Protein AF-A0A7V0ZAP8-F1 (afdb_monomer)

Structure (mmCIF, N/CA/C/O backbone):
data_AF-A0A7V0ZAP8-F1
#
_entry.id   AF-A0A7V0ZAP8-F1
#
loop_
_atom_site.group_PDB
_atom_site.id
_atom_site.type_symbol
_atom_site.label_at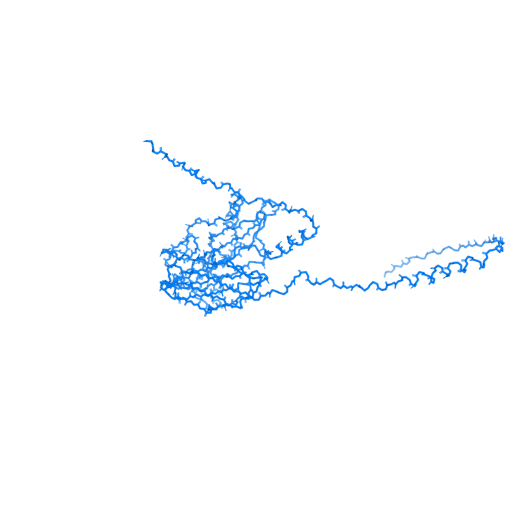om_id
_atom_site.label_alt_id
_atom_site.label_comp_id
_atom_site.label_asym_id
_atom_site.label_entity_id
_atom_site.label_seq_id
_atom_site.pdbx_PDB_ins_code
_atom_site.Cartn_x
_atom_site.Cartn_y
_atom_site.Cartn_z
_atom_site.occupancy
_atom_site.B_iso_or_equiv
_atom_site.auth_seq_id
_atom_site.auth_comp_id
_atom_site.auth_asym_id
_atom_site.auth_atom_id
_atom_site.pdbx_PDB_model_num
ATOM 1 N N . MET A 1 1 ? 23.344 56.554 -34.024 1.00 39.06 1 MET A N 1
ATOM 2 C CA . MET A 1 1 ? 24.805 56.355 -33.925 1.00 39.06 1 MET A CA 1
ATOM 3 C C . MET A 1 1 ? 25.147 55.219 -34.878 1.00 39.06 1 MET A C 1
ATOM 5 O O . MET A 1 1 ? 24.717 54.106 -34.632 1.00 39.06 1 MET A O 1
ATOM 9 N N . THR A 1 2 ? 25.456 55.562 -36.136 1.00 38.31 2 THR A N 1
ATOM 10 C CA . THR A 1 2 ? 26.828 55.547 -36.713 1.00 38.31 2 THR A CA 1
ATOM 11 C C . THR A 1 2 ? 27.360 54.111 -36.789 1.00 38.31 2 THR A C 1
ATOM 13 O O . THR A 1 2 ? 27.574 53.512 -35.749 1.00 38.31 2 THR A O 1
ATOM 16 N N . GLY A 1 3 ? 27.579 53.466 -37.932 1.00 37.03 3 GLY A N 1
ATOM 17 C CA . GLY A 1 3 ? 27.835 53.935 -39.294 1.00 37.03 3 GLY A CA 1
ATOM 18 C C . GLY A 1 3 ? 29.047 53.163 -39.846 1.00 37.03 3 GLY A C 1
ATOM 19 O O . GLY A 1 3 ? 29.931 52.827 -39.067 1.00 37.03 3 GLY A O 1
ATOM 20 N N . SER A 1 4 ? 29.094 52.966 -41.172 1.00 42.22 4 SER A N 1
ATOM 21 C CA . SER A 1 4 ? 30.258 52.507 -41.966 1.00 42.22 4 SER A CA 1
ATOM 22 C C . SER A 1 4 ? 30.683 51.029 -41.790 1.00 42.22 4 SER A C 1
ATOM 24 O O . SER A 1 4 ? 30.584 50.481 -40.708 1.00 42.22 4 SER A O 1
ATOM 26 N N . ASP A 1 5 ? 31.182 50.292 -42.786 1.00 44.38 5 ASP A N 1
ATOM 27 C CA . ASP A 1 5 ? 31.833 50.747 -44.011 1.00 44.38 5 ASP A CA 1
ATOM 28 C C . ASP A 1 5 ? 31.820 49.691 -45.136 1.00 44.38 5 ASP A C 1
ATOM 30 O O . ASP A 1 5 ? 31.871 48.480 -44.918 1.00 44.38 5 ASP A O 1
ATOM 34 N N . ASN A 1 6 ? 31.803 50.222 -46.354 1.00 47.75 6 ASN A N 1
ATOM 35 C CA . ASN A 1 6 ? 32.000 49.576 -47.644 1.00 47.75 6 ASN A CA 1
ATOM 36 C C . ASN A 1 6 ? 33.478 49.202 -47.851 1.00 47.75 6 ASN A C 1
ATOM 38 O O . ASN A 1 6 ? 34.351 50.024 -47.575 1.00 47.75 6 ASN A O 1
ATOM 42 N N . ARG A 1 7 ? 33.767 48.113 -48.584 1.00 41.94 7 ARG A N 1
ATOM 43 C CA . ARG A 1 7 ? 34.628 48.242 -49.781 1.00 41.94 7 ARG A CA 1
ATOM 44 C C . ARG A 1 7 ? 34.624 47.034 -50.714 1.00 41.94 7 ARG A C 1
ATOM 46 O O . ARG A 1 7 ? 34.979 45.918 -50.359 1.00 41.94 7 ARG A O 1
ATOM 53 N N . ALA A 1 8 ? 34.300 47.350 -51.961 1.00 51.09 8 ALA A N 1
ATOM 54 C CA . ALA A 1 8 ? 34.464 46.550 -53.159 1.00 51.09 8 ALA A CA 1
ATOM 55 C C . ALA A 1 8 ? 35.935 46.422 -53.596 1.00 51.09 8 ALA A C 1
ATOM 57 O O . ALA A 1 8 ? 36.722 47.348 -53.393 1.00 51.09 8 ALA A O 1
ATOM 58 N N . ARG A 1 9 ? 36.249 45.366 -54.360 1.00 49.97 9 ARG A N 1
ATOM 59 C CA . ARG A 1 9 ? 37.247 45.410 -55.446 1.00 49.97 9 ARG A CA 1
ATOM 60 C C . ARG A 1 9 ? 36.798 44.567 -56.651 1.00 49.97 9 ARG A C 1
ATOM 62 O O . ARG A 1 9 ? 36.654 43.355 -56.559 1.00 49.97 9 ARG A O 1
ATOM 69 N N . ARG A 1 10 ? 36.587 45.272 -57.772 1.00 42.22 10 ARG A N 1
ATOM 70 C CA . ARG A 1 10 ? 36.666 44.819 -59.182 1.00 42.22 10 ARG A CA 1
ATOM 71 C C . ARG A 1 10 ? 38.144 44.476 -59.491 1.00 42.22 10 ARG A C 1
ATOM 73 O O . ARG A 1 10 ? 39.005 44.991 -58.787 1.00 42.22 10 ARG A O 1
ATOM 80 N N . GLY A 1 11 ? 38.568 43.713 -60.498 1.00 38.94 11 GLY A N 1
ATOM 81 C CA . GLY A 1 11 ? 37.975 43.127 -61.705 1.00 38.94 11 GLY A CA 1
ATOM 82 C C . GLY A 1 11 ? 39.117 42.576 -62.599 1.00 38.94 11 GLY A C 1
ATOM 83 O O . GLY A 1 11 ? 40.239 42.457 -62.114 1.00 38.94 11 GLY A O 1
ATOM 84 N N . VAL A 1 12 ? 38.827 42.374 -63.900 1.00 42.25 12 VAL A N 1
ATOM 85 C CA . VAL A 1 12 ? 39.708 41.986 -65.048 1.00 42.25 12 VAL A CA 1
ATOM 86 C C . VAL A 1 12 ? 39.790 40.460 -65.283 1.00 42.25 12 VAL A C 1
ATOM 88 O O . VAL A 1 12 ? 40.395 39.746 -64.500 1.00 42.25 12 VAL A O 1
ATOM 91 N N . ILE A 1 13 ? 38.988 39.856 -66.180 1.00 42.03 13 ILE A N 1
ATOM 92 C CA . ILE A 1 13 ? 39.024 39.788 -67.671 1.00 42.03 13 ILE A CA 1
ATOM 93 C C . ILE A 1 13 ? 40.279 39.084 -68.227 1.00 42.03 13 ILE A C 1
ATOM 95 O O . ILE A 1 13 ? 41.352 39.669 -68.217 1.00 42.03 13 ILE A O 1
ATOM 99 N N . SER A 1 14 ? 40.114 37.893 -68.830 1.00 38.56 14 SER A N 1
ATOM 100 C CA . SER A 1 14 ? 40.439 37.614 -70.251 1.00 38.56 14 SER A CA 1
ATOM 101 C C . SER A 1 14 ? 40.701 36.125 -70.543 1.00 38.56 14 SER A C 1
ATOM 103 O O . SER A 1 14 ? 41.619 35.528 -70.001 1.00 38.56 14 SER A O 1
ATOM 105 N N . SER A 1 15 ? 39.923 35.605 -71.501 1.00 41.62 15 SER A N 1
ATOM 106 C CA . SER A 1 15 ? 40.312 34.680 -72.579 1.00 41.62 15 SER A CA 1
ATOM 107 C C . SER A 1 15 ? 40.944 33.319 -72.247 1.00 41.62 15 SER A C 1
ATOM 109 O O . SER A 1 15 ? 42.137 33.220 -71.992 1.00 41.62 15 SER A O 1
ATOM 111 N N . MET A 1 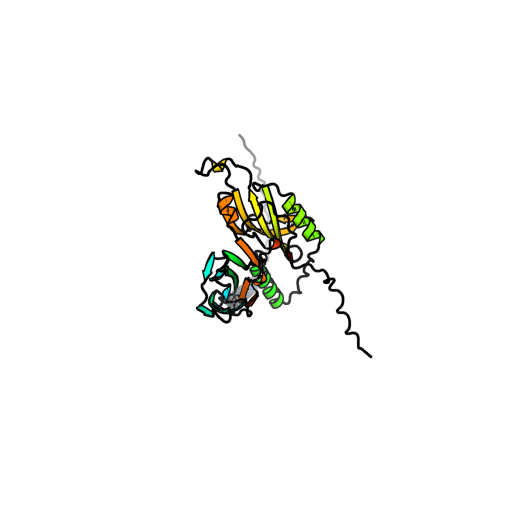16 ? 40.209 32.244 -72.559 1.00 39.56 16 MET A N 1
ATOM 112 C CA . MET A 1 16 ? 40.711 31.319 -73.581 1.00 39.56 16 MET A CA 1
ATOM 113 C C . MET A 1 16 ? 39.589 30.536 -74.272 1.00 39.56 16 MET A C 1
ATOM 115 O O . MET A 1 16 ? 38.684 29.976 -73.661 1.00 39.56 16 MET A O 1
ATOM 119 N N . ARG A 1 17 ? 39.670 30.571 -75.601 1.00 42.88 17 ARG A N 1
ATOM 120 C CA . ARG A 1 17 ? 38.835 29.901 -76.596 1.00 42.88 17 ARG A CA 1
ATOM 121 C C . ARG A 1 17 ? 39.178 28.406 -76.702 1.00 42.88 17 ARG A C 1
ATOM 123 O O . ARG A 1 17 ? 40.333 28.038 -76.538 1.00 42.88 17 ARG A O 1
ATOM 130 N N . LYS A 1 18 ? 38.194 27.652 -77.219 1.00 43.06 18 LYS A N 1
ATOM 131 C CA . LYS A 1 18 ? 38.262 26.328 -77.882 1.00 43.06 18 LYS A CA 1
ATOM 132 C C . LYS A 1 18 ? 38.407 25.100 -76.970 1.00 43.06 18 LYS A C 1
ATOM 134 O O . LYS A 1 18 ? 39.506 24.727 -76.597 1.00 43.06 18 LYS A O 1
ATOM 139 N N . CYS A 1 19 ? 37.310 24.358 -76.823 1.00 39.91 19 CYS A N 1
ATOM 140 C CA . CYS A 1 19 ? 37.245 22.987 -77.340 1.00 39.91 19 CYS A CA 1
ATOM 141 C C . CYS A 1 19 ? 35.789 22.623 -77.655 1.00 39.91 19 CYS A C 1
ATOM 143 O O . CYS A 1 19 ? 34.918 22.609 -76.792 1.00 39.91 19 CYS A O 1
ATOM 145 N N . LEU A 1 20 ? 35.552 22.409 -78.946 1.00 43.62 20 LEU A N 1
ATOM 146 C CA . LEU A 1 20 ? 34.352 21.820 -79.518 1.00 43.62 20 LEU A CA 1
ATOM 147 C C . LEU A 1 20 ? 34.350 20.304 -79.271 1.00 43.62 20 LEU A C 1
ATOM 149 O O . LEU A 1 20 ? 35.400 19.687 -79.137 1.00 43.62 20 LEU A O 1
ATOM 153 N N . SER A 1 21 ? 33.137 19.752 -79.311 1.00 48.47 21 SER A N 1
ATOM 154 C CA . SER A 1 21 ? 32.786 18.352 -79.575 1.00 48.47 21 SER A CA 1
ATOM 155 C C . SER A 1 21 ? 33.181 17.291 -78.543 1.00 48.47 21 SER A C 1
ATOM 157 O O . SER A 1 21 ? 34.155 16.591 -78.755 1.00 48.47 21 SER A O 1
ATOM 159 N N . VAL A 1 22 ? 32.333 17.089 -77.522 1.00 46.56 22 VAL A N 1
ATOM 160 C CA . VAL A 1 22 ? 31.712 15.781 -77.175 1.00 46.56 22 VAL A CA 1
ATOM 161 C C . VAL A 1 22 ? 30.410 16.059 -76.380 1.00 46.56 22 VAL A C 1
ATOM 163 O O . VAL A 1 22 ? 30.297 15.739 -75.204 1.00 46.56 22 VAL A O 1
ATOM 166 N N . SER A 1 23 ? 29.425 16.748 -76.972 1.00 50.81 23 SER A N 1
ATOM 167 C CA . SER A 1 23 ? 28.266 17.304 -76.228 1.00 50.81 23 SER A CA 1
ATOM 168 C C . SER A 1 23 ? 26.905 16.680 -76.569 1.00 50.81 23 SER A C 1
ATOM 170 O O . SER A 1 23 ? 25.878 17.313 -76.333 1.00 50.81 23 SER A O 1
ATOM 172 N N . SER A 1 24 ? 26.859 15.451 -77.092 1.00 45.44 24 SER A N 1
ATOM 173 C CA . SER A 1 24 ? 25.562 14.845 -77.458 1.00 45.44 24 SER A CA 1
ATOM 174 C C . SER A 1 24 ? 25.309 13.440 -76.913 1.00 45.44 24 SER A C 1
ATOM 176 O O . SER A 1 24 ? 24.155 13.040 -76.853 1.00 45.44 24 SER A O 1
ATOM 178 N N . TYR A 1 25 ? 26.326 12.713 -76.429 1.00 45.09 25 TYR A N 1
ATOM 179 C CA . TYR A 1 25 ? 26.121 11.381 -75.830 1.00 45.09 25 TYR A CA 1
ATOM 180 C C . TYR A 1 25 ? 26.143 11.378 -74.292 1.00 45.09 25 TYR A C 1
ATOM 182 O O . TYR A 1 25 ? 25.421 10.600 -73.675 1.00 45.09 25 TYR A O 1
ATOM 190 N N . ALA A 1 26 ? 26.877 12.295 -73.650 1.00 48.03 26 ALA A N 1
ATOM 191 C CA . ALA A 1 26 ? 26.903 12.402 -72.186 1.00 48.03 26 ALA A CA 1
ATOM 192 C C . ALA A 1 26 ? 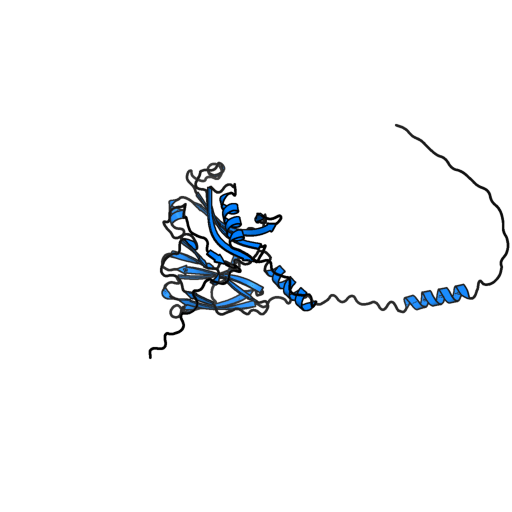25.598 12.986 -71.607 1.00 48.03 26 ALA A C 1
ATOM 194 O O . ALA A 1 26 ? 25.145 12.556 -70.551 1.00 48.03 26 ALA A O 1
ATOM 195 N N . ALA A 1 27 ? 24.948 13.911 -72.322 1.00 47.56 27 ALA A N 1
ATOM 196 C CA . ALA A 1 27 ? 23.679 14.496 -71.886 1.00 47.56 27 ALA A CA 1
ATOM 197 C C . ALA A 1 27 ? 22.511 13.493 -71.951 1.00 47.56 27 ALA A C 1
ATOM 199 O O . ALA A 1 27 ? 21.636 13.526 -71.092 1.00 47.56 27 ALA A O 1
ATOM 200 N N . VAL A 1 28 ? 22.523 12.561 -72.913 1.00 49.28 28 VAL A N 1
ATOM 201 C CA . VAL A 1 28 ? 21.487 11.521 -73.043 1.00 49.28 28 VAL A CA 1
ATOM 202 C C . VAL A 1 28 ? 21.694 10.396 -72.023 1.00 49.28 28 VAL A C 1
ATOM 204 O O . VAL A 1 28 ? 20.722 9.937 -71.430 1.00 49.28 28 VAL A O 1
ATOM 207 N N . LEU A 1 29 ? 22.941 10.007 -71.723 1.00 46.78 29 LEU A N 1
ATOM 208 C CA . LEU A 1 29 ? 23.212 8.986 -70.702 1.00 46.78 29 LEU A CA 1
ATOM 209 C C . LEU A 1 29 ? 22.872 9.480 -69.281 1.00 46.78 29 LEU A C 1
ATOM 211 O O . LEU A 1 29 ? 22.305 8.731 -68.491 1.00 46.78 29 LEU A O 1
ATOM 215 N N . VAL A 1 30 ? 23.141 10.755 -68.968 1.00 51.41 30 VAL A N 1
ATOM 216 C CA . VAL A 1 30 ? 22.772 11.356 -67.671 1.00 51.41 30 VAL A CA 1
ATOM 217 C C . VAL A 1 30 ? 21.252 11.520 -67.540 1.00 51.41 30 VAL A C 1
ATOM 219 O O . VAL A 1 30 ? 20.716 11.281 -66.459 1.00 51.41 30 VAL A O 1
ATOM 222 N N . LEU A 1 31 ? 20.531 11.833 -68.626 1.00 47.81 31 LEU A N 1
ATOM 223 C CA . LEU A 1 31 ? 19.065 11.902 -68.589 1.00 47.81 31 LEU A CA 1
ATOM 224 C C . LEU A 1 31 ? 18.416 10.517 -68.423 1.00 47.81 31 LEU A C 1
ATOM 226 O O . LEU A 1 31 ? 17.441 10.395 -67.688 1.00 47.81 31 LEU A O 1
ATOM 230 N N . VAL A 1 32 ? 18.962 9.467 -69.050 1.00 51.25 32 VAL A N 1
ATOM 231 C CA . VAL A 1 32 ? 18.438 8.095 -68.912 1.00 51.25 32 VAL A CA 1
ATOM 232 C C . VAL A 1 32 ? 18.706 7.532 -67.512 1.00 51.25 32 VAL A C 1
ATOM 234 O O . VAL A 1 32 ? 17.824 6.878 -66.962 1.00 51.25 32 VAL A O 1
ATOM 237 N N . VAL A 1 33 ? 19.844 7.840 -66.876 1.00 52.56 33 VAL A N 1
ATOM 238 C CA . VAL A 1 33 ? 20.109 7.446 -65.474 1.00 52.56 33 VAL A CA 1
ATOM 239 C C . VAL A 1 33 ? 19.191 8.191 -64.492 1.00 52.56 33 VAL A C 1
ATOM 241 O O . VAL A 1 33 ? 18.681 7.583 -63.553 1.00 52.56 33 VAL A O 1
ATOM 244 N N . PHE A 1 34 ? 18.885 9.473 -64.729 1.00 47.69 34 PHE A N 1
ATOM 245 C CA . PHE A 1 34 ? 17.937 10.216 -63.884 1.00 47.69 34 PHE A CA 1
ATOM 246 C C . PHE A 1 34 ? 16.470 9.796 -64.086 1.00 47.69 34 PHE A C 1
ATOM 248 O O . PHE A 1 34 ? 15.716 9.756 -63.112 1.00 47.69 34 PHE A O 1
ATOM 255 N N . LEU A 1 35 ? 16.069 9.431 -65.310 1.00 48.56 35 LEU A N 1
ATOM 256 C CA . LEU A 1 35 ? 14.719 8.928 -65.612 1.00 48.56 35 LEU A CA 1
ATOM 257 C C . LEU A 1 35 ? 14.508 7.466 -65.186 1.00 48.56 35 LEU A C 1
ATOM 259 O O . LEU A 1 35 ? 13.380 7.071 -64.905 1.00 48.56 35 LEU A O 1
ATOM 263 N N . SER A 1 36 ? 15.571 6.661 -65.092 1.00 49.00 36 SER A N 1
ATOM 264 C CA . SER A 1 36 ? 15.483 5.282 -64.581 1.00 49.00 36 SER A CA 1
ATOM 265 C C . SER A 1 36 ? 15.582 5.197 -63.053 1.00 49.00 36 SER A C 1
ATOM 267 O O . SER A 1 36 ? 15.023 4.272 -62.469 1.00 49.00 36 SER A O 1
ATOM 269 N N . ALA A 1 37 ? 16.170 6.191 -62.375 1.00 49.72 37 ALA A N 1
ATOM 270 C CA . ALA A 1 37 ? 16.165 6.269 -60.909 1.00 49.72 37 ALA A CA 1
ATOM 271 C C . ALA A 1 37 ? 14.790 6.637 -60.311 1.00 49.72 37 ALA A C 1
ATOM 273 O O . ALA A 1 37 ? 14.528 6.348 -59.146 1.00 49.72 37 ALA A O 1
ATOM 274 N N . SER A 1 38 ? 13.892 7.249 -61.090 1.00 50.78 38 SER A N 1
ATOM 275 C CA . SER A 1 38 ? 12.549 7.637 -60.622 1.00 50.78 38 SER A CA 1
ATOM 276 C C . SER A 1 38 ? 11.514 6.508 -60.726 1.00 50.78 38 SER A C 1
ATOM 278 O O . SER A 1 38 ? 10.469 6.586 -60.086 1.00 50.78 38 SER A O 1
ATOM 280 N N . ALA A 1 39 ? 11.801 5.449 -61.490 1.00 51.00 39 ALA A N 1
ATOM 281 C CA . ALA A 1 39 ? 10.903 4.304 -61.671 1.00 51.00 39 ALA A CA 1
ATOM 282 C C . ALA A 1 39 ? 11.054 3.214 -60.589 1.00 51.00 39 ALA A C 1
ATOM 284 O O . ALA A 1 39 ? 10.199 2.342 -60.487 1.00 51.00 39 ALA A O 1
ATOM 285 N N . TRP A 1 40 ? 12.106 3.284 -59.763 1.00 52.62 40 TRP A N 1
ATOM 286 C CA . TRP A 1 40 ? 12.364 2.355 -58.650 1.00 52.62 40 TRP A CA 1
ATOM 287 C C . TRP A 1 40 ? 12.170 3.003 -57.277 1.00 52.62 40 TRP A C 1
ATOM 289 O O . TRP A 1 40 ? 12.521 2.422 -56.253 1.00 52.62 40 TRP A O 1
ATOM 299 N N . ALA A 1 41 ? 11.569 4.194 -57.230 1.00 55.97 41 ALA A N 1
ATOM 300 C CA . ALA A 1 41 ? 10.944 4.684 -56.013 1.00 55.97 41 ALA A CA 1
ATOM 301 C C . ALA A 1 41 ? 9.620 3.927 -55.819 1.00 55.97 41 ALA A C 1
ATOM 303 O O . ALA A 1 41 ? 8.535 4.509 -55.888 1.00 55.97 41 ALA A O 1
ATOM 304 N N . GLU A 1 42 ? 9.711 2.608 -55.614 1.00 61.84 42 GLU A N 1
ATOM 305 C CA . GLU A 1 42 ? 8.647 1.864 -54.956 1.00 61.84 42 GLU A CA 1
ATOM 306 C C . GLU A 1 42 ? 8.332 2.658 -53.694 1.00 61.84 42 GLU A C 1
ATOM 308 O O . GLU A 1 42 ? 9.197 2.879 -52.843 1.00 61.84 42 GLU A O 1
ATOM 313 N N . LYS A 1 43 ? 7.112 3.193 -53.625 1.00 62.22 43 LYS A N 1
ATOM 314 C CA . LYS A 1 43 ? 6.590 3.774 -52.397 1.00 62.22 43 LYS A CA 1
ATOM 315 C C . LYS A 1 43 ? 6.631 2.650 -51.374 1.00 62.22 43 LYS A C 1
ATOM 317 O O . LYS A 1 43 ? 5.703 1.848 -51.324 1.00 62.22 43 LYS A O 1
ATOM 322 N N . VAL A 1 44 ? 7.711 2.578 -50.597 1.00 69.69 44 VAL A N 1
ATOM 323 C CA . VAL A 1 44 ? 7.760 1.775 -49.384 1.00 69.69 44 VAL A CA 1
ATOM 324 C C . VAL A 1 44 ? 6.657 2.359 -48.526 1.00 69.69 44 VAL A C 1
ATOM 326 O O . VAL A 1 44 ? 6.801 3.443 -47.959 1.00 69.69 44 VAL A O 1
ATOM 329 N N . ALA A 1 45 ? 5.498 1.705 -48.555 1.00 73.44 45 ALA A N 1
ATOM 330 C CA . ALA A 1 45 ? 4.416 2.021 -47.659 1.00 73.44 45 ALA A CA 1
ATOM 331 C C . ALA A 1 45 ? 4.998 1.799 -46.268 1.00 73.44 45 ALA A C 1
ATOM 333 O O . ALA A 1 45 ? 5.305 0.670 -45.890 1.00 73.44 45 ALA A O 1
ATOM 334 N N . LEU A 1 46 ? 5.265 2.899 -45.566 1.00 72.62 46 LEU A N 1
ATOM 335 C CA . LEU A 1 46 ? 5.600 2.858 -44.156 1.00 72.62 46 LEU A CA 1
ATOM 336 C C . LEU A 1 46 ? 4.335 2.367 -43.463 1.00 72.62 46 LEU A C 1
ATOM 338 O O . LEU A 1 46 ? 3.418 3.139 -43.193 1.00 72.62 46 LEU A O 1
ATOM 342 N N . GLU A 1 47 ? 4.246 1.054 -43.315 1.00 81.50 47 GLU A N 1
ATOM 343 C CA . GLU A 1 47 ? 3.211 0.423 -42.528 1.00 81.50 47 GLU A CA 1
ATOM 344 C C . GLU A 1 47 ? 3.620 0.591 -41.070 1.00 81.50 47 GLU A C 1
ATOM 346 O O . GLU A 1 47 ? 4.728 0.219 -40.673 1.00 81.50 47 GLU A O 1
ATOM 351 N N . ASP A 1 48 ? 2.756 1.230 -40.286 1.00 79.56 48 ASP A N 1
ATOM 352 C CA . ASP A 1 48 ? 2.989 1.342 -38.856 1.00 79.56 48 ASP A CA 1
ATOM 353 C C . ASP A 1 48 ? 2.998 -0.066 -38.258 1.00 79.56 48 ASP A C 1
ATOM 355 O O . ASP A 1 48 ? 2.042 -0.832 -38.419 1.00 79.56 48 ASP A O 1
ATOM 359 N N . ASP A 1 49 ? 4.072 -0.398 -37.539 1.00 76.81 49 ASP A N 1
ATOM 360 C CA . ASP A 1 49 ? 4.134 -1.643 -36.785 1.00 76.81 49 ASP A CA 1
ATOM 361 C C . ASP A 1 49 ? 2.888 -1.748 -35.887 1.00 76.81 49 ASP A C 1
ATOM 363 O O . ASP A 1 49 ? 2.532 -0.780 -35.195 1.00 76.81 49 ASP A O 1
ATOM 367 N N . PRO A 1 50 ? 2.221 -2.918 -35.835 1.00 75.25 50 PRO A N 1
ATOM 368 C CA . PRO A 1 50 ? 1.079 -3.100 -34.958 1.00 75.25 50 PRO A CA 1
ATOM 369 C C . PRO A 1 50 ? 1.476 -2.740 -33.519 1.00 75.25 50 PRO A C 1
ATOM 371 O O . PRO A 1 50 ? 2.591 -3.053 -33.082 1.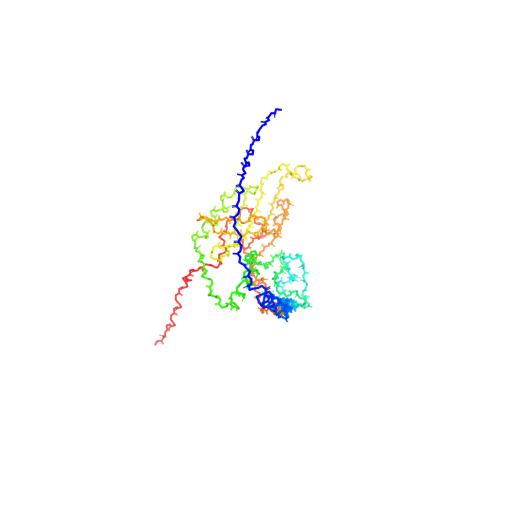00 75.25 50 PRO A O 1
ATOM 374 N N . PRO A 1 51 ? 0.580 -2.095 -32.747 1.00 73.25 51 PRO A N 1
ATOM 375 C CA . PRO A 1 51 ? 0.923 -1.609 -31.422 1.00 73.25 51 PRO A CA 1
ATOM 376 C C . PRO A 1 51 ? 1.443 -2.761 -30.563 1.00 73.25 51 PRO A C 1
ATOM 378 O O . PRO A 1 51 ? 0.760 -3.763 -30.347 1.00 73.25 51 PRO A O 1
ATOM 381 N N . LEU A 1 52 ? 2.657 -2.587 -30.031 1.00 70.00 52 LEU A N 1
ATOM 382 C CA . LEU A 1 52 ? 3.382 -3.603 -29.256 1.00 70.00 52 LEU A CA 1
ATOM 383 C C . LEU A 1 52 ? 2.604 -4.112 -28.030 1.00 70.00 52 LEU A C 1
ATOM 385 O O . LEU A 1 52 ? 2.934 -5.158 -27.468 1.00 70.00 52 LEU A O 1
ATOM 389 N N . VAL A 1 53 ? 1.593 -3.362 -27.587 1.00 74.00 53 VAL A N 1
ATOM 390 C CA . VAL A 1 53 ? 0.793 -3.662 -26.403 1.00 74.00 53 VAL A CA 1
ATOM 391 C C . VAL A 1 53 ? -0.659 -3.879 -26.813 1.00 74.00 53 VAL A C 1
ATOM 393 O O . VAL A 1 53 ? -1.384 -2.938 -27.130 1.00 74.00 53 VAL A O 1
ATOM 396 N N . LEU A 1 54 ? -1.096 -5.139 -26.755 1.00 82.00 54 LEU A N 1
ATOM 397 C CA . LEU A 1 54 ? -2.505 -5.496 -26.906 1.00 82.00 54 LEU A CA 1
ATOM 398 C C . LEU A 1 54 ? -3.342 -4.814 -25.819 1.00 82.00 54 LEU A C 1
ATOM 400 O O . LEU A 1 54 ? -2.924 -4.724 -24.661 1.00 82.00 54 LEU A O 1
ATOM 404 N N . LYS A 1 55 ? -4.561 -4.391 -26.175 1.00 87.88 55 LYS A N 1
ATOM 405 C CA . LYS A 1 55 ? -5.521 -3.859 -25.203 1.00 87.88 55 LYS A CA 1
ATOM 406 C C . LYS A 1 55 ? -5.750 -4.901 -24.092 1.00 87.88 55 LYS A C 1
ATOM 408 O O . LYS A 1 55 ? -6.141 -6.028 -24.414 1.00 87.88 55 LYS A O 1
ATOM 413 N N . PRO A 1 56 ? -5.529 -4.558 -22.808 1.00 91.94 56 PRO A N 1
ATOM 414 C CA . PRO A 1 56 ? -5.689 -5.513 -21.720 1.00 91.94 56 PRO A CA 1
ATOM 415 C C . PRO A 1 56 ? -7.112 -6.067 -21.655 1.00 91.94 56 PRO A C 1
ATOM 417 O O . PRO A 1 56 ? -8.089 -5.316 -21.740 1.00 91.94 56 PRO A O 1
ATOM 420 N N . LYS A 1 57 ? -7.232 -7.384 -21.481 1.00 95.56 57 LYS A N 1
ATOM 421 C CA . LYS A 1 57 ? -8.526 -8.044 -21.285 1.00 95.56 57 LYS A CA 1
ATOM 422 C C . LYS A 1 57 ? -8.994 -7.867 -19.838 1.00 95.56 57 LYS A C 1
ATOM 424 O O . LYS A 1 57 ? -8.165 -7.979 -18.933 1.00 95.56 57 LYS A O 1
ATOM 429 N N . PRO A 1 58 ? -10.294 -7.628 -19.588 1.00 96.56 58 PRO A N 1
ATOM 430 C CA . PRO A 1 58 ? -10.837 -7.720 -18.240 1.00 96.56 58 PRO A CA 1
ATOM 431 C C . PRO A 1 58 ? -10.568 -9.106 -17.648 1.00 96.56 58 PRO A C 1
ATOM 433 O O . PRO A 1 58 ? -10.644 -10.112 -18.352 1.00 96.56 58 PRO A O 1
ATOM 436 N N . GLY A 1 59 ? -10.253 -9.147 -16.360 1.00 96.56 59 GLY A N 1
ATOM 437 C CA . GLY A 1 59 ? -9.898 -10.355 -15.642 1.00 96.56 59 GLY A CA 1
ATOM 438 C C . GLY A 1 59 ? -10.836 -10.717 -14.504 1.00 96.56 59 GLY A C 1
ATOM 439 O O . GLY A 1 59 ? -11.772 -9.988 -14.148 1.00 96.56 59 GLY A O 1
ATOM 440 N N . LYS A 1 60 ? -10.545 -11.888 -13.941 1.00 97.19 60 LYS A N 1
ATOM 441 C CA . LYS A 1 60 ? -11.198 -12.463 -12.767 1.00 97.19 60 LYS A CA 1
ATOM 442 C C . LYS A 1 60 ? -10.157 -12.598 -11.662 1.00 97.19 60 LYS A C 1
ATOM 444 O O . LYS A 1 60 ? -9.051 -13.049 -11.934 1.00 97.19 60 LYS A O 1
ATOM 449 N N . LEU A 1 61 ? -10.540 -12.244 -10.441 1.00 97.94 61 LEU A N 1
ATOM 450 C CA . LEU A 1 61 ? -9.766 -12.514 -9.233 1.00 97.94 61 LEU A CA 1
ATOM 451 C C . LEU A 1 61 ? -10.571 -13.441 -8.334 1.00 97.94 61 LEU A C 1
ATOM 453 O O . LEU A 1 61 ? -11.736 -13.167 -8.051 1.00 97.94 61 LEU A O 1
ATOM 457 N N . THR A 1 62 ? -9.944 -14.511 -7.871 1.00 98.44 62 THR A N 1
ATOM 458 C CA . THR A 1 62 ? -10.529 -15.471 -6.933 1.00 98.44 62 THR A CA 1
ATOM 459 C C . THR A 1 62 ? -9.626 -15.638 -5.730 1.00 98.44 62 THR A C 1
ATOM 461 O O . THR A 1 62 ? -8.401 -15.560 -5.855 1.00 98.44 62 THR A O 1
ATOM 464 N N . GLY A 1 63 ? -10.218 -15.914 -4.580 1.00 98.44 63 GLY A N 1
ATOM 465 C CA . GLY A 1 63 ? -9.455 -16.163 -3.374 1.00 98.44 63 GLY A CA 1
ATOM 466 C C . GLY A 1 63 ? -10.313 -16.671 -2.232 1.00 98.44 63 GLY A C 1
ATOM 467 O O . GLY A 1 63 ? -11.504 -16.924 -2.401 1.00 98.44 63 GLY A O 1
ATOM 468 N N . ARG A 1 64 ? -9.684 -16.785 -1.069 1.00 98.62 64 ARG A N 1
ATOM 469 C CA . ARG A 1 64 ? -10.298 -17.160 0.200 1.00 98.62 64 ARG A CA 1
ATOM 470 C C . ARG A 1 64 ? -9.778 -16.260 1.314 1.00 98.62 64 ARG A C 1
ATOM 472 O O . ARG A 1 64 ? -8.609 -15.876 1.305 1.00 98.62 64 ARG A O 1
ATOM 479 N N . ILE A 1 65 ? -10.641 -15.924 2.267 1.00 98.50 65 ILE A N 1
ATOM 480 C CA . ILE A 1 65 ? -10.286 -15.180 3.478 1.00 98.50 65 ILE A CA 1
ATOM 481 C C . ILE A 1 65 ? -10.666 -16.005 4.700 1.00 98.50 65 ILE A C 1
ATOM 483 O O . ILE A 1 65 ? -11.828 -16.343 4.879 1.00 98.50 65 ILE A O 1
ATOM 487 N N . ALA A 1 66 ? -9.693 -16.296 5.555 1.00 97.81 66 ALA A N 1
ATOM 488 C CA . ALA A 1 66 ? -9.897 -17.004 6.808 1.00 97.81 66 ALA A CA 1
ATOM 489 C C . ALA A 1 66 ? -9.419 -16.149 7.994 1.00 97.81 66 ALA A C 1
ATOM 491 O O . ALA A 1 66 ? -8.358 -15.528 7.899 1.00 97.81 66 ALA A O 1
ATOM 492 N N . PRO A 1 67 ? -10.129 -16.144 9.131 1.00 98.00 67 PRO A N 1
ATOM 493 C CA . PRO A 1 67 ? -11.489 -16.660 9.327 1.00 98.00 67 PRO A CA 1
ATOM 494 C C . PRO A 1 67 ? -12.555 -15.825 8.592 1.00 98.00 67 PRO A C 1
ATOM 496 O O . PRO A 1 67 ? -12.451 -14.595 8.533 1.00 98.00 67 PRO A O 1
ATOM 499 N N . ALA A 1 68 ? -13.567 -16.494 8.037 1.00 97.81 68 ALA A N 1
ATOM 500 C CA . ALA A 1 68 ? -14.595 -15.876 7.196 1.00 97.81 68 ALA A CA 1
ATOM 501 C C . ALA A 1 68 ? -15.560 -15.010 8.018 1.00 97.81 68 ALA A C 1
ATOM 503 O O . ALA A 1 68 ? -15.892 -13.893 7.626 1.00 97.81 68 ALA A O 1
ATOM 504 N N . GLU A 1 69 ? -15.902 -15.463 9.223 1.00 97.12 69 GLU A N 1
ATOM 505 C CA . GLU A 1 69 ? -16.807 -14.802 10.163 1.00 97.12 69 GLU A CA 1
ATOM 506 C C . GLU A 1 69 ? -16.292 -13.445 10.669 1.00 97.12 69 GLU A C 1
ATOM 508 O O . GLU A 1 69 ? -17.057 -12.635 11.191 1.00 97.12 69 GLU A O 1
ATOM 513 N N . LYS A 1 70 ? -14.993 -13.162 10.505 1.00 97.38 70 LYS A N 1
ATOM 514 C CA . LYS A 1 70 ? -14.427 -11.848 10.839 1.00 97.38 70 LYS A CA 1
ATOM 515 C C . LYS A 1 70 ? -14.646 -10.813 9.743 1.00 97.38 70 LYS A C 1
ATOM 517 O O . LYS A 1 70 ? -14.447 -9.629 10.016 1.00 97.38 70 LYS A O 1
ATOM 522 N N . VAL A 1 71 ? -15.006 -11.216 8.525 1.00 98.00 71 VAL A N 1
ATOM 523 C CA . VAL A 1 71 ? -15.164 -10.319 7.375 1.00 98.00 71 VAL A CA 1
ATOM 524 C C . VAL A 1 71 ? -16.521 -9.624 7.447 1.00 98.00 71 VAL A C 1
ATOM 526 O O . VAL A 1 71 ? -17.557 -10.255 7.300 1.00 98.00 71 VAL A O 1
ATOM 529 N N . GLN A 1 72 ? -16.520 -8.302 7.621 1.00 97.75 72 GLN A N 1
ATOM 530 C CA . GLN A 1 72 ? -17.737 -7.489 7.536 1.00 97.75 72 GLN A CA 1
ATOM 531 C C . GLN A 1 72 ? -17.947 -6.954 6.119 1.00 97.75 72 GLN A C 1
ATOM 533 O O . GLN A 1 72 ? -19.051 -6.981 5.584 1.00 97.75 72 GLN A O 1
ATOM 538 N N . THR A 1 73 ? -16.886 -6.431 5.498 1.00 98.12 73 THR A N 1
ATOM 539 C CA . THR A 1 73 ? -16.932 -5.996 4.097 1.00 98.12 73 THR A CA 1
ATOM 540 C C . THR A 1 73 ? -15.647 -6.368 3.381 1.00 98.12 73 THR A C 1
ATOM 542 O O . THR A 1 73 ? -14.567 -6.319 3.969 1.00 98.12 73 THR A O 1
ATOM 545 N N . LEU A 1 74 ? -15.768 -6.691 2.095 1.00 98.50 74 LEU A N 1
ATOM 546 C CA . LEU A 1 74 ? -14.658 -7.013 1.209 1.00 98.50 74 LEU A CA 1
ATOM 547 C C . LEU A 1 74 ? -14.757 -6.171 -0.062 1.00 98.50 74 LEU A C 1
ATOM 549 O O . LEU A 1 74 ? -15.822 -6.097 -0.677 1.00 98.50 74 LEU A O 1
ATOM 553 N N . LYS A 1 75 ? -13.657 -5.529 -0.461 1.00 98.50 75 LYS A N 1
ATOM 554 C CA . LYS A 1 75 ? -13.587 -4.686 -1.663 1.00 98.50 75 LYS A CA 1
ATOM 555 C C . LYS A 1 75 ? -12.228 -4.829 -2.341 1.00 98.50 75 LYS A C 1
ATOM 557 O O . LYS A 1 75 ? -11.236 -5.102 -1.675 1.00 98.50 75 LYS A O 1
ATOM 562 N N . ALA A 1 76 ? -12.175 -4.585 -3.645 1.00 98.44 76 ALA A N 1
ATOM 563 C CA . ALA A 1 76 ? -10.929 -4.417 -4.388 1.00 98.44 76 ALA A CA 1
ATOM 564 C C . ALA A 1 76 ? -10.796 -2.955 -4.831 1.00 98.44 76 ALA A C 1
ATOM 566 O O . ALA A 1 76 ? -11.744 -2.382 -5.370 1.00 98.44 76 ALA A O 1
ATOM 567 N N . VAL A 1 77 ? -9.636 -2.338 -4.616 1.00 97.94 77 VAL A N 1
ATOM 568 C CA . VAL A 1 77 ? -9.396 -0.919 -4.912 1.00 97.94 77 VAL A CA 1
ATOM 569 C C . VAL A 1 77 ? -8.271 -0.779 -5.929 1.00 97.94 77 VAL A C 1
ATOM 571 O O . VAL A 1 77 ? -7.146 -1.218 -5.701 1.00 97.94 77 VAL A O 1
ATOM 574 N N . SER A 1 78 ? -8.555 -0.113 -7.048 1.00 95.88 78 SER A N 1
ATOM 575 C CA . SER A 1 78 ? -7.519 0.328 -7.982 1.00 95.88 78 SER A CA 1
ATOM 576 C C . SER A 1 78 ? -6.966 1.668 -7.510 1.00 95.88 78 SER A C 1
ATOM 578 O O . SER A 1 78 ? -7.603 2.702 -7.693 1.00 95.88 78 SER A O 1
ATOM 580 N N . ARG A 1 79 ? -5.762 1.686 -6.930 1.00 88.50 79 ARG A N 1
ATOM 581 C CA . ARG A 1 79 ? -5.141 2.936 -6.444 1.00 88.50 79 ARG A CA 1
ATOM 582 C C . ARG A 1 79 ? -4.744 3.905 -7.557 1.00 88.50 79 ARG A C 1
ATOM 584 O O . ARG A 1 79 ? -4.551 5.081 -7.283 1.00 88.50 79 ARG A O 1
ATOM 591 N N . VAL A 1 80 ? -4.628 3.419 -8.793 1.00 87.62 80 VAL A N 1
ATOM 592 C CA . VAL A 1 80 ? -4.352 4.256 -9.971 1.00 87.62 80 VAL A CA 1
ATOM 593 C C . VAL A 1 80 ? -5.577 5.089 -10.345 1.00 87.62 80 VAL A C 1
ATOM 595 O O . VAL A 1 80 ? -5.445 6.263 -10.657 1.00 87.62 80 VAL A O 1
ATOM 598 N N . THR A 1 81 ? -6.770 4.489 -10.302 1.00 90.25 81 THR A N 1
ATOM 599 C CA . THR A 1 81 ? -8.018 5.153 -10.725 1.00 90.25 81 THR A CA 1
ATOM 600 C C . THR A 1 81 ? -8.878 5.638 -9.558 1.00 90.25 81 THR A C 1
ATOM 602 O O . THR A 1 81 ? -9.871 6.321 -9.773 1.00 90.25 81 THR A O 1
ATOM 605 N N . GLY A 1 82 ? -8.565 5.227 -8.327 1.00 91.38 82 GLY A N 1
ATOM 606 C CA . GLY A 1 82 ? -9.419 5.403 -7.148 1.00 91.38 82 GLY A CA 1
ATOM 607 C C . GLY A 1 82 ? -10.683 4.533 -7.154 1.00 91.38 82 GLY A C 1
ATOM 608 O O . GLY A 1 82 ? -11.435 4.530 -6.179 1.00 91.38 82 GLY A O 1
ATOM 609 N N . LYS A 1 83 ? -10.939 3.773 -8.229 1.00 96.88 83 LYS A N 1
ATOM 610 C CA . LYS A 1 83 ? -12.172 2.999 -8.376 1.00 96.88 83 LYS A CA 1
ATOM 611 C C . LYS A 1 83 ? -12.191 1.804 -7.428 1.00 96.88 83 LYS A C 1
ATOM 613 O O . LYS A 1 83 ? -11.222 1.047 -7.326 1.00 96.88 83 LYS A O 1
ATOM 618 N N . THR A 1 84 ? -13.339 1.625 -6.783 1.00 97.88 84 THR A N 1
ATOM 619 C CA . THR A 1 84 ? -13.630 0.508 -5.885 1.00 97.88 84 THR A CA 1
ATOM 620 C C . THR A 1 84 ? -14.550 -0.493 -6.575 1.00 97.88 84 THR A C 1
ATOM 622 O O . THR A 1 84 ? -15.479 -0.107 -7.284 1.00 97.88 84 THR A O 1
ATOM 625 N N . TYR A 1 85 ? -14.289 -1.774 -6.353 1.00 98.44 85 TYR A N 1
ATOM 626 C CA . TYR A 1 85 ? -15.039 -2.898 -6.893 1.00 98.44 85 TYR A CA 1
ATOM 627 C C . TYR A 1 85 ? -15.539 -3.754 -5.734 1.00 98.44 85 TYR A C 1
ATOM 629 O O . TYR A 1 85 ? -14.804 -4.004 -4.776 1.00 98.44 85 TYR A O 1
ATOM 637 N N . LEU A 1 86 ? -16.790 -4.192 -5.825 1.00 98.44 86 LEU A N 1
ATOM 638 C CA . LEU A 1 86 ? -17.378 -5.156 -4.901 1.00 98.44 86 LEU A CA 1
ATOM 639 C C . LEU A 1 86 ? -17.210 -6.571 -5.470 1.00 98.44 86 LEU A C 1
ATOM 641 O O . LEU A 1 86 ? -17.174 -6.725 -6.697 1.00 98.44 86 LEU A O 1
ATOM 645 N N . PRO A 1 87 ? -17.079 -7.598 -4.615 1.00 98.25 87 PRO A N 1
ATOM 646 C CA . PRO A 1 87 ? -17.033 -8.971 -5.081 1.00 98.25 87 PRO A CA 1
ATOM 647 C C . PRO A 1 87 ? -18.356 -9.327 -5.765 1.00 98.25 87 PRO A C 1
ATOM 649 O O . PRO A 1 87 ? -19.431 -8.898 -5.349 1.00 98.25 87 PRO A O 1
ATOM 652 N N . ARG A 1 88 ? -18.273 -10.136 -6.822 1.00 98.38 88 ARG A N 1
ATOM 653 C CA . ARG A 1 88 ? -19.441 -10.761 -7.450 1.00 98.38 88 ARG A CA 1
ATOM 654 C C . ARG A 1 88 ? -20.074 -11.788 -6.512 1.00 98.38 88 ARG A C 1
ATOM 656 O O . ARG A 1 88 ? -21.292 -11.930 -6.521 1.00 98.38 88 ARG A O 1
ATOM 663 N N . SER A 1 89 ? -19.249 -12.486 -5.736 1.00 98.31 89 SER A N 1
ATOM 664 C CA . SER A 1 89 ? -19.671 -13.429 -4.703 1.00 98.31 89 SER A CA 1
ATOM 665 C C . SER A 1 89 ? -18.672 -13.438 -3.545 1.00 98.31 89 SER A C 1
ATOM 667 O O . SER A 1 89 ? -17.467 -13.280 -3.765 1.00 98.31 89 SER A O 1
ATOM 669 N N . LEU A 1 90 ? -19.186 -13.632 -2.332 1.00 98.25 90 LEU A N 1
ATOM 670 C CA . LEU A 1 90 ? -18.444 -13.891 -1.101 1.00 98.25 90 LEU A CA 1
ATOM 671 C C . LEU A 1 90 ? -19.250 -14.927 -0.309 1.00 98.25 90 LEU A C 1
ATOM 673 O O . LEU A 1 90 ? -20.404 -14.668 0.021 1.00 98.25 90 LEU A O 1
ATOM 677 N N . ASP A 1 91 ? -18.668 -16.093 -0.060 1.00 98.25 91 ASP A N 1
ATOM 678 C CA . ASP A 1 91 ? -19.243 -17.126 0.797 1.00 98.25 91 ASP A CA 1
ATOM 679 C C . ASP A 1 91 ? -18.858 -16.837 2.253 1.00 98.25 91 ASP A C 1
ATOM 681 O O . ASP A 1 91 ? -17.682 -16.842 2.611 1.00 98.25 91 ASP A O 1
ATOM 685 N N . GLU A 1 92 ? -19.853 -16.574 3.097 1.00 97.00 92 GLU A N 1
ATOM 686 C CA . GLU A 1 92 ? -19.663 -16.216 4.508 1.00 97.00 92 GLU A CA 1
ATOM 687 C C . GLU A 1 92 ? -19.145 -17.376 5.372 1.00 97.00 92 GLU A C 1
ATOM 689 O O . GLU A 1 92 ? -18.588 -17.137 6.442 1.00 97.00 92 GLU A O 1
ATOM 694 N N . LYS A 1 93 ? -19.308 -18.630 4.930 1.00 97.31 93 LYS A N 1
ATOM 695 C CA . LYS A 1 93 ? -18.861 -19.819 5.674 1.00 97.31 93 LYS A CA 1
ATOM 696 C C . LYS A 1 93 ? -17.430 -20.193 5.327 1.00 97.31 93 LYS A C 1
ATOM 698 O O . LYS A 1 93 ? -16.632 -20.488 6.211 1.00 97.31 93 LYS A O 1
ATOM 703 N N . THR A 1 94 ? -17.117 -20.231 4.035 1.00 97.88 94 THR A N 1
ATOM 704 C CA . THR A 1 94 ? -15.796 -20.665 3.551 1.00 97.88 94 THR A CA 1
ATOM 705 C C . THR A 1 94 ? -14.820 -19.502 3.393 1.00 97.88 94 THR A C 1
ATOM 707 O O . THR A 1 94 ? -13.606 -19.712 3.363 1.00 97.88 94 THR A O 1
ATOM 710 N N . GLY A 1 95 ? -15.339 -18.275 3.290 1.00 98.12 95 GLY A N 1
ATOM 711 C CA . GLY A 1 95 ? -14.572 -17.072 2.994 1.00 98.12 95 GLY A CA 1
ATOM 712 C C . GLY A 1 95 ? -14.129 -16.977 1.536 1.00 98.12 95 GLY A C 1
ATOM 713 O O . GLY A 1 95 ? -13.316 -16.110 1.206 1.00 98.12 95 GLY A O 1
ATOM 714 N N . GLU A 1 96 ? -14.602 -17.870 0.663 1.00 98.62 96 GLU A N 1
ATOM 715 C CA . GLU A 1 96 ? -14.290 -17.838 -0.762 1.00 98.62 96 GLU A CA 1
ATOM 716 C C . GLU A 1 96 ? -14.947 -16.637 -1.439 1.00 98.62 96 GLU A C 1
ATOM 718 O O . GLU A 1 96 ? -16.118 -16.332 -1.222 1.00 98.62 96 GLU A O 1
ATOM 723 N N . PHE A 1 97 ? -14.200 -15.947 -2.296 1.00 98.69 97 PHE A N 1
ATOM 724 C CA . PHE A 1 97 ? -14.694 -14.770 -2.995 1.00 98.69 97 PHE A CA 1
ATOM 725 C C . PHE A 1 97 ? -14.264 -14.739 -4.454 1.00 98.69 97 PHE A C 1
ATOM 727 O O . PHE A 1 97 ? -13.249 -15.310 -4.864 1.00 98.69 97 PHE A O 1
ATOM 734 N N . THR A 1 98 ? -15.042 -14.018 -5.258 1.00 98.62 98 THR A N 1
ATOM 735 C CA . THR A 1 98 ? -14.746 -13.780 -6.669 1.00 98.62 98 THR A CA 1
ATOM 736 C C . THR A 1 98 ? -15.034 -12.333 -7.044 1.00 98.62 98 THR A C 1
ATOM 738 O O . THR A 1 98 ? -16.137 -11.839 -6.833 1.00 98.62 98 THR A O 1
ATOM 741 N N . PHE A 1 99 ? -14.077 -11.677 -7.694 1.00 98.62 99 PHE A N 1
ATOM 742 C CA . PHE A 1 99 ? -14.278 -10.440 -8.447 1.00 98.62 99 PHE A CA 1
ATOM 743 C C . PHE A 1 99 ? -14.243 -10.741 -9.946 1.00 98.62 99 PHE A C 1
ATOM 745 O O . PHE A 1 99 ? -13.420 -11.526 -10.419 1.00 98.62 99 PHE A O 1
ATOM 752 N N . THR A 1 100 ? -15.113 -10.087 -10.707 1.00 97.88 100 THR A N 1
ATOM 753 C CA . THR A 1 100 ? -15.201 -10.223 -12.168 1.00 97.88 100 THR A CA 1
ATOM 754 C C . THR A 1 100 ? -15.101 -8.863 -12.840 1.00 97.88 100 THR A C 1
ATOM 756 O O . THR A 1 100 ? -15.416 -7.847 -12.224 1.00 97.88 100 THR A O 1
ATOM 759 N N . ALA A 1 101 ? -14.725 -8.852 -14.120 1.00 96.69 101 ALA A N 1
ATOM 760 C CA . ALA A 1 101 ? -14.645 -7.641 -14.937 1.00 96.69 101 ALA A CA 1
ATOM 761 C C . ALA A 1 101 ? -13.697 -6.567 -14.363 1.00 96.69 101 ALA A C 1
ATOM 763 O O . ALA A 1 101 ? -13.921 -5.366 -14.531 1.00 96.69 101 ALA A O 1
ATOM 764 N N . LEU A 1 102 ? -12.617 -6.996 -13.701 1.00 97.44 102 LEU A N 1
ATOM 765 C CA . LEU A 1 102 ? -11.540 -6.098 -13.289 1.00 97.44 102 LEU A CA 1
ATOM 766 C C . LEU A 1 102 ? -10.690 -5.744 -14.516 1.00 97.44 102 LEU A C 1
ATOM 768 O O . LEU A 1 102 ? -10.257 -6.663 -15.207 1.00 97.44 102 LEU A O 1
ATOM 772 N N . PRO A 1 103 ? -10.434 -4.464 -14.830 1.00 96.75 103 PRO A N 1
ATOM 773 C CA . PRO A 1 103 ? -9.473 -4.103 -15.872 1.00 96.75 103 PRO A CA 1
ATOM 774 C C . PRO A 1 103 ? -8.136 -4.870 -15.769 1.00 96.75 103 PRO A C 1
ATOM 776 O O . PRO A 1 103 ? -7.548 -4.988 -14.697 1.00 96.75 103 PRO A O 1
ATOM 779 N N . GLY A 1 104 ? -7.666 -5.414 -16.894 1.00 95.12 104 GLY A N 1
ATOM 780 C CA . GLY A 1 104 ? -6.383 -6.117 -16.963 1.00 95.12 104 GLY A CA 1
ATOM 781 C C . GLY A 1 104 ? -5.177 -5.178 -16.942 1.00 95.12 104 GLY A C 1
ATOM 782 O O . GLY A 1 104 ? -5.315 -3.964 -17.088 1.00 95.12 104 GLY A O 1
ATOM 783 N N . ASP A 1 105 ? -3.986 -5.764 -16.802 1.00 92.56 105 ASP A N 1
ATOM 78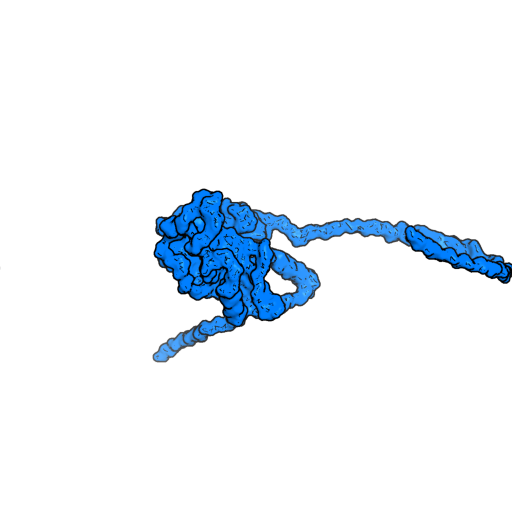4 C CA . ASP A 1 105 ? -2.703 -5.051 -16.651 1.00 92.56 105 ASP A CA 1
ATOM 785 C C . ASP A 1 105 ? -2.721 -4.007 -15.513 1.00 92.56 105 ASP A C 1
ATOM 787 O O . ASP A 1 105 ? -2.168 -2.910 -15.616 1.00 92.56 105 ASP A O 1
ATOM 791 N N . ALA A 1 106 ? -3.380 -4.355 -14.406 1.00 94.06 106 ALA A N 1
ATOM 792 C CA . ALA A 1 106 ? -3.585 -3.480 -13.257 1.00 94.06 106 ALA A CA 1
ATOM 793 C C . ALA A 1 106 ? -3.359 -4.221 -11.933 1.00 94.06 106 ALA A C 1
ATOM 795 O O . ALA A 1 106 ? -3.435 -5.449 -11.862 1.00 94.06 106 ALA A O 1
ATOM 796 N N . VAL A 1 107 ? -3.062 -3.459 -10.879 1.00 96.12 107 VAL A N 1
ATOM 797 C CA . VAL A 1 107 ? -2.936 -3.963 -9.506 1.00 96.12 107 VAL A CA 1
ATOM 798 C C . VAL A 1 107 ? -4.118 -3.466 -8.682 1.00 96.12 107 VAL A C 1
ATOM 800 O O . VAL A 1 107 ? -4.531 -2.307 -8.807 1.00 96.12 107 VAL A O 1
ATOM 803 N N . TYR A 1 108 ? -4.654 -4.357 -7.855 1.00 98.06 108 TYR A N 1
ATOM 804 C CA . TYR A 1 108 ? -5.783 -4.113 -6.971 1.00 98.06 108 TYR A CA 1
ATOM 805 C C . TYR A 1 108 ? -5.393 -4.429 -5.539 1.00 98.06 108 TYR A C 1
ATOM 807 O O . TYR A 1 108 ? -4.920 -5.528 -5.257 1.00 98.06 108 TYR A O 1
ATOM 815 N N . ASP A 1 109 ? -5.648 -3.488 -4.640 1.00 98.31 109 ASP A N 1
ATOM 816 C CA . ASP A 1 109 ? -5.519 -3.706 -3.205 1.00 98.31 109 ASP A CA 1
ATOM 817 C C . ASP A 1 109 ? -6.831 -4.279 -2.675 1.00 98.31 109 ASP A C 1
ATOM 819 O O . ASP A 1 109 ? -7.895 -3.675 -2.846 1.00 98.31 109 ASP A O 1
ATOM 823 N N . ILE A 1 110 ? -6.769 -5.444 -2.038 1.00 98.56 110 ILE A N 1
ATOM 824 C CA . ILE A 1 110 ? -7.919 -6.033 -1.360 1.00 98.56 110 ILE A CA 1
ATOM 825 C C . ILE A 1 110 ? -8.063 -5.390 0.012 1.00 98.56 110 ILE A C 1
ATOM 827 O O . ILE A 1 110 ? -7.141 -5.421 0.821 1.00 98.56 110 ILE A O 1
ATOM 831 N N . CYS A 1 111 ? -9.221 -4.794 0.267 1.00 98.50 111 CYS A N 1
ATOM 832 C CA . CYS A 1 111 ? -9.537 -4.109 1.509 1.00 98.50 111 CYS A CA 1
ATOM 833 C C . CYS A 1 111 ? -10.653 -4.856 2.235 1.00 98.50 111 CYS A C 1
ATOM 835 O O . CYS A 1 111 ? -11.729 -5.082 1.677 1.00 98.50 111 CYS A O 1
ATOM 837 N N . VAL A 1 112 ? -10.389 -5.199 3.491 1.00 98.50 112 VAL A N 1
ATOM 838 C CA . VAL A 1 112 ? -11.306 -5.885 4.396 1.00 98.50 112 VAL A CA 1
ATOM 839 C C . VAL A 1 112 ? -11.641 -4.941 5.542 1.00 98.50 112 VAL A C 1
ATOM 841 O O . VAL A 1 112 ? -10.736 -4.439 6.208 1.00 98.50 112 VAL A O 1
ATOM 844 N N . ALA A 1 113 ? -12.928 -4.704 5.783 1.00 98.25 113 ALA A N 1
ATOM 845 C CA . ALA A 1 113 ? -13.378 -4.231 7.089 1.00 98.25 113 ALA A CA 1
ATOM 846 C C . ALA A 1 113 ? -13.806 -5.448 7.902 1.00 98.25 113 ALA A C 1
ATOM 848 O O . ALA A 1 113 ? -14.520 -6.308 7.379 1.00 98.25 113 ALA A O 1
ATOM 849 N N . THR A 1 114 ? -13.362 -5.533 9.147 1.00 97.94 114 THR A N 1
ATOM 850 C CA . THR A 1 114 ? -13.676 -6.648 10.038 1.00 97.94 114 THR A CA 1
ATOM 851 C C . THR A 1 114 ? -14.755 -6.272 11.048 1.00 97.94 114 THR A C 1
ATOM 853 O O . THR A 1 114 ? -14.966 -5.095 11.340 1.00 97.94 114 THR A O 1
ATOM 856 N N . ALA A 1 115 ? -15.433 -7.275 11.609 1.00 94.81 115 ALA A N 1
ATOM 857 C CA . ALA A 1 115 ? -16.519 -7.072 12.574 1.00 94.81 115 ALA A CA 1
ATOM 858 C C . ALA A 1 115 ? -16.085 -6.325 13.857 1.00 94.81 115 ALA A C 1
ATOM 860 O O . ALA A 1 115 ? -16.887 -5.628 14.469 1.00 94.81 115 ALA A O 1
ATOM 861 N N . ASP A 1 116 ? -14.807 -6.415 14.236 1.00 94.38 116 ASP A N 1
ATOM 862 C CA . ASP A 1 116 ? -14.195 -5.690 15.361 1.00 94.38 116 ASP A CA 1
ATOM 863 C C . ASP A 1 116 ? -13.729 -4.260 14.996 1.00 94.38 116 ASP A C 1
ATOM 865 O O . ASP A 1 116 ? -13.048 -3.596 15.781 1.00 94.38 116 ASP A O 1
ATOM 869 N N . GLY A 1 117 ? -14.091 -3.766 13.807 1.00 95.56 117 GLY A N 1
ATOM 870 C CA . GLY A 1 117 ? -13.842 -2.392 13.365 1.00 95.56 117 GLY A CA 1
ATOM 871 C C . GLY A 1 117 ? -12.459 -2.142 12.759 1.00 95.56 117 GLY A C 1
ATOM 872 O O . GLY A 1 117 ? -12.110 -0.985 12.506 1.00 95.56 117 GLY A O 1
ATOM 873 N N . ARG A 1 118 ? -11.655 -3.185 12.506 1.00 97.38 118 ARG A N 1
ATOM 874 C CA . ARG A 1 118 ? -10.361 -3.032 11.820 1.00 97.38 118 ARG A CA 1
ATOM 875 C C . ARG A 1 118 ? -10.553 -2.851 10.328 1.00 97.38 118 ARG A C 1
ATOM 877 O O . ARG A 1 118 ? -11.454 -3.416 9.714 1.00 97.38 118 ARG A O 1
ATOM 884 N N . ARG A 1 119 ? -9.638 -2.098 9.725 1.00 98.19 119 ARG A N 1
ATOM 885 C CA . ARG A 1 119 ? -9.448 -2.054 8.278 1.00 98.19 119 ARG A CA 1
ATOM 886 C C . ARG A 1 119 ? -8.116 -2.689 7.934 1.00 98.19 119 ARG A C 1
ATOM 888 O O . ARG A 1 119 ? -7.072 -2.230 8.384 1.00 98.19 119 ARG A O 1
ATOM 895 N N . ILE A 1 120 ? -8.154 -3.736 7.132 1.00 98.38 120 ILE A N 1
ATOM 896 C CA . ILE A 1 120 ? -6.974 -4.461 6.680 1.00 98.38 120 ILE A CA 1
ATOM 897 C C . ILE A 1 120 ? -6.904 -4.292 5.169 1.00 98.38 120 ILE A C 1
ATOM 899 O O . ILE A 1 120 ? -7.809 -4.714 4.452 1.00 98.38 120 ILE A O 1
ATOM 903 N N . GLU A 1 121 ? -5.855 -3.641 4.686 1.00 98.44 121 GLU A N 1
ATOM 904 C CA . GLU A 1 121 ? -5.737 -3.236 3.289 1.00 98.44 121 GLU A CA 1
ATOM 905 C C . GLU A 1 121 ? -4.518 -3.869 2.619 1.00 98.44 121 GLU A C 1
ATOM 907 O O . GLU A 1 121 ? -3.428 -3.953 3.189 1.00 98.44 121 GLU A O 1
ATOM 912 N N . GLY A 1 122 ? -4.689 -4.271 1.363 1.00 98.31 122 GLY A N 1
ATOM 913 C CA . GLY A 1 122 ? -3.585 -4.444 0.435 1.00 98.31 122 GLY A CA 1
ATOM 914 C C . GLY A 1 122 ? -2.798 -3.148 0.289 1.00 98.31 122 GLY A C 1
ATOM 915 O O . GLY A 1 122 ? -3.342 -2.047 0.419 1.00 98.31 122 GLY A O 1
ATOM 916 N N . ILE A 1 123 ? -1.505 -3.292 0.020 1.00 97.88 123 ILE A N 1
ATOM 917 C CA . ILE A 1 123 ? -0.677 -2.174 -0.403 1.00 97.88 123 ILE A CA 1
ATOM 918 C C . ILE A 1 123 ? 0.302 -2.600 -1.494 1.00 97.88 123 ILE A C 1
ATOM 920 O O . ILE A 1 123 ? 1.240 -3.367 -1.258 1.00 97.88 123 ILE A O 1
ATOM 924 N N . ASP A 1 124 ? 0.101 -2.070 -2.698 1.00 97.00 124 ASP A N 1
ATOM 925 C CA . ASP A 1 124 ? 1.076 -2.223 -3.768 1.00 97.00 124 ASP A CA 1
ATOM 926 C C . ASP A 1 124 ? 2.343 -1.426 -3.433 1.00 97.00 124 ASP A C 1
ATOM 928 O O . ASP A 1 124 ? 2.344 -0.194 -3.403 1.00 97.00 124 ASP A O 1
ATOM 932 N N . LEU A 1 125 ? 3.423 -2.156 -3.156 1.00 97.12 125 LEU A N 1
ATOM 933 C CA . LEU A 1 125 ? 4.754 -1.603 -2.902 1.00 97.12 125 LEU A CA 1
ATOM 934 C C . LEU A 1 125 ? 5.658 -1.680 -4.139 1.00 97.12 125 LEU A C 1
ATOM 936 O O . LEU A 1 125 ? 6.882 -1.566 -4.011 1.00 97.12 125 LEU A O 1
ATOM 940 N N . ASP A 1 126 ? 5.103 -1.956 -5.320 1.00 95.31 126 ASP A N 1
ATOM 941 C CA . ASP A 1 126 ? 5.825 -1.801 -6.577 1.00 95.31 126 ASP A CA 1
ATOM 942 C C . ASP A 1 126 ? 6.236 -0.340 -6.800 1.00 95.31 126 ASP A C 1
ATOM 944 O O . ASP A 1 126 ? 5.559 0.603 -6.399 1.00 95.31 126 ASP A O 1
ATOM 948 N N . PHE A 1 127 ? 7.396 -0.155 -7.430 1.00 95.06 127 PHE A N 1
ATOM 949 C CA . PHE A 1 127 ? 7.908 1.174 -7.750 1.00 95.06 127 PHE A CA 1
ATOM 950 C C . PHE A 1 127 ? 6.977 1.906 -8.732 1.00 95.06 127 PHE A C 1
ATOM 952 O O . PHE A 1 127 ? 6.337 1.255 -9.556 1.00 95.06 127 PHE A O 1
ATOM 959 N N . VAL A 1 128 ? 6.938 3.244 -8.702 1.00 92.00 128 VAL A N 1
ATOM 960 C CA . VAL A 1 128 ? 5.985 4.058 -9.490 1.00 92.00 128 VAL A CA 1
ATOM 961 C C . VAL A 1 128 ? 5.940 3.688 -10.982 1.00 92.00 128 VAL A C 1
ATOM 963 O O . VAL A 1 128 ? 4.861 3.537 -11.550 1.00 92.00 128 VAL A O 1
ATOM 966 N N . ASP A 1 129 ? 7.096 3.397 -11.584 1.00 88.75 129 ASP A N 1
ATOM 967 C CA . ASP A 1 129 ? 7.215 3.017 -12.998 1.00 88.75 129 ASP A CA 1
ATOM 968 C C . ASP A 1 129 ? 7.257 1.502 -13.235 1.00 88.75 129 ASP A C 1
ATOM 970 O O . ASP A 1 129 ? 7.717 1.043 -14.284 1.00 88.75 129 ASP A O 1
ATOM 974 N N . ALA A 1 130 ? 6.812 0.680 -12.283 1.00 86.94 130 ALA A N 1
ATOM 975 C CA . ALA A 1 130 ? 6.929 -0.775 -12.384 1.00 86.94 130 ALA A CA 1
ATOM 976 C C . ALA A 1 130 ? 6.307 -1.331 -13.671 1.00 86.94 130 ALA A C 1
ATOM 978 O O . ALA A 1 130 ? 6.833 -2.286 -14.241 1.00 86.94 130 ALA A O 1
ATOM 979 N N . ARG A 1 131 ? 5.221 -0.723 -14.168 1.00 85.44 131 ARG A N 1
ATOM 980 C CA . ARG A 1 131 ? 4.632 -1.080 -15.468 1.00 85.44 131 ARG A CA 1
ATOM 981 C C . ARG A 1 131 ? 5.593 -0.814 -16.624 1.00 85.44 131 ARG A C 1
ATOM 983 O O . ARG A 1 131 ? 5.848 -1.720 -17.411 1.00 85.44 131 ARG A O 1
ATOM 990 N N . MET A 1 132 ? 6.165 0.385 -16.691 1.00 86.56 132 MET A N 1
ATOM 991 C CA . MET A 1 132 ? 7.120 0.755 -17.738 1.00 86.56 132 MET A CA 1
ATOM 992 C C . MET A 1 132 ? 8.386 -0.098 -17.683 1.00 86.56 132 MET A C 1
ATOM 994 O O . MET A 1 132 ? 8.872 -0.530 -18.722 1.00 86.56 132 MET A O 1
ATOM 998 N N . LEU A 1 133 ? 8.877 -0.422 -16.484 1.00 87.56 133 LEU A N 1
AT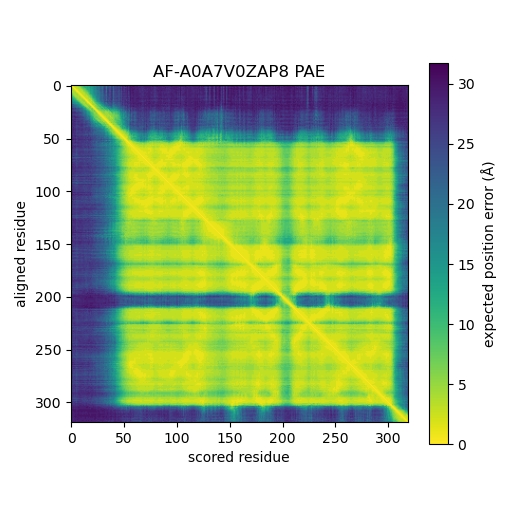OM 999 C CA . LEU A 1 133 ? 10.020 -1.323 -16.313 1.00 87.56 133 LEU A CA 1
ATOM 1000 C C . LEU A 1 133 ? 9.739 -2.727 -16.854 1.00 87.56 133 LEU A C 1
ATOM 1002 O O . LEU A 1 133 ? 10.605 -3.314 -17.497 1.00 87.56 133 LEU A O 1
ATOM 1006 N N . ARG A 1 134 ? 8.529 -3.259 -16.637 1.00 85.75 134 ARG A N 1
ATOM 1007 C CA . ARG A 1 134 ? 8.131 -4.554 -17.209 1.00 85.75 134 ARG A CA 1
ATOM 1008 C C . ARG A 1 134 ? 8.069 -4.504 -18.731 1.00 85.75 134 ARG A C 1
ATOM 1010 O O . ARG A 1 134 ? 8.575 -5.413 -19.379 1.00 85.75 134 ARG A O 1
ATOM 1017 N N . LEU A 1 135 ? 7.472 -3.455 -19.296 1.00 85.94 135 LEU A N 1
ATOM 1018 C CA . LEU A 1 135 ? 7.399 -3.285 -20.749 1.00 85.94 135 LEU A CA 1
ATOM 1019 C C . LEU A 1 135 ? 8.796 -3.148 -21.368 1.00 85.94 135 LEU A C 1
ATOM 1021 O O . LEU A 1 135 ? 9.080 -3.778 -22.385 1.00 85.94 135 LEU A O 1
ATOM 1025 N N . ALA A 1 136 ? 9.689 -2.398 -20.721 1.00 88.81 136 ALA A N 1
ATOM 1026 C CA . ALA A 1 136 ? 11.080 -2.281 -21.139 1.00 88.81 136 ALA A CA 1
ATOM 1027 C C . ALA A 1 136 ? 11.801 -3.640 -21.116 1.00 88.81 136 ALA A C 1
ATOM 1029 O O . ALA A 1 136 ? 12.532 -3.949 -22.052 1.00 88.81 136 ALA A O 1
ATOM 1030 N N . GLU A 1 137 ? 11.568 -4.472 -20.097 1.00 88.44 137 GLU A N 1
ATOM 1031 C CA . GLU A 1 137 ? 12.142 -5.822 -20.014 1.00 88.44 137 GLU A CA 1
ATOM 1032 C C . GLU A 1 137 ? 11.638 -6.735 -21.144 1.00 88.44 137 GLU A C 1
ATOM 1034 O O . GLU A 1 137 ? 12.433 -7.394 -21.815 1.00 88.44 137 GLU A O 1
ATOM 1039 N N . VAL A 1 138 ? 10.327 -6.721 -21.420 1.00 87.25 138 VAL A N 1
ATOM 1040 C CA . VAL A 1 138 ? 9.738 -7.456 -22.554 1.00 87.25 138 VAL A CA 1
ATOM 1041 C C . VAL A 1 138 ? 10.379 -7.011 -23.868 1.00 87.25 138 VAL A C 1
ATOM 1043 O O . VAL A 1 138 ? 10.782 -7.856 -24.669 1.00 87.25 138 VAL A O 1
ATOM 1046 N N . ARG A 1 139 ? 10.536 -5.697 -24.070 1.00 87.50 139 ARG A N 1
ATOM 1047 C CA . ARG A 1 139 ? 11.158 -5.153 -25.280 1.00 87.50 139 ARG A CA 1
ATOM 1048 C C . ARG A 1 139 ? 12.629 -5.548 -25.397 1.00 87.50 139 ARG A C 1
ATOM 1050 O O . ARG A 1 139 ? 13.055 -5.929 -26.480 1.00 87.50 139 ARG A O 1
ATOM 1057 N N . ARG A 1 140 ? 13.404 -5.515 -24.306 1.00 91.94 140 ARG A N 1
ATOM 1058 C CA . ARG A 1 140 ? 14.804 -5.980 -24.312 1.00 91.94 140 ARG A CA 1
ATOM 1059 C C . ARG A 1 140 ? 14.910 -7.430 -24.767 1.00 91.94 140 ARG A C 1
ATOM 1061 O O . ARG A 1 140 ? 15.726 -7.717 -25.637 1.00 91.94 140 ARG A O 1
ATOM 1068 N N . LYS A 1 141 ? 14.061 -8.309 -24.225 1.00 90.38 141 LYS A N 1
ATOM 1069 C CA . LYS A 1 141 ? 14.035 -9.728 -24.596 1.00 90.38 141 LYS A CA 1
ATOM 1070 C C . LYS A 1 141 ? 13.700 -9.928 -26.075 1.00 90.38 141 LYS A C 1
ATOM 1072 O O . LYS A 1 141 ? 14.353 -10.725 -26.736 1.00 90.38 141 LYS A O 1
ATOM 1077 N N . GLN A 1 142 ? 12.718 -9.194 -26.598 1.00 88.75 142 GLN A N 1
ATOM 1078 C CA . GLN A 1 142 ? 12.362 -9.239 -28.024 1.00 88.75 142 GLN A CA 1
ATOM 1079 C C . GLN A 1 142 ? 13.508 -8.783 -28.932 1.00 88.75 142 GLN A C 1
ATOM 1081 O O . GLN A 1 142 ? 13.695 -9.340 -30.004 1.00 88.75 142 GLN A O 1
ATOM 1086 N N . LEU A 1 143 ? 14.282 -7.791 -28.491 1.00 91.62 143 LEU A N 1
ATOM 1087 C CA . LEU A 1 143 ? 15.450 -7.286 -29.212 1.00 91.62 143 LEU A CA 1
ATOM 1088 C C . LEU A 1 143 ? 16.710 -8.151 -29.019 1.00 91.62 143 LEU A C 1
ATOM 1090 O O . LEU A 1 143 ? 17.777 -7.765 -29.486 1.00 91.62 143 LEU A O 1
ATOM 1094 N N . GLY A 1 144 ? 16.630 -9.270 -28.288 1.00 94.56 144 GLY A N 1
ATOM 1095 C CA . GLY A 1 144 ? 17.791 -10.113 -27.986 1.00 94.56 144 GLY A CA 1
ATOM 1096 C C . GLY A 1 144 ? 18.861 -9.420 -27.133 1.00 94.56 144 GLY A C 1
ATOM 1097 O O . GLY A 1 144 ? 20.011 -9.852 -27.114 1.00 94.56 144 GLY A O 1
ATOM 1098 N N . LEU A 1 145 ? 18.513 -8.333 -26.436 1.00 94.19 145 LEU A N 1
ATOM 1099 C CA . LEU A 1 145 ? 19.452 -7.614 -25.580 1.00 94.19 145 LEU A CA 1
ATOM 1100 C C . LEU A 1 145 ? 19.717 -8.414 -24.295 1.00 94.19 145 LEU A C 1
ATOM 1102 O O . LEU A 1 145 ? 18.785 -9.008 -23.747 1.00 94.19 145 LEU A O 1
ATOM 1106 N N . PRO A 1 146 ? 20.949 -8.380 -23.753 1.00 92.50 146 PRO A N 1
ATOM 1107 C CA . PRO A 1 146 ? 21.276 -9.096 -22.524 1.00 92.50 146 PRO A CA 1
ATOM 1108 C C . PRO A 1 146 ? 20.438 -8.593 -21.345 1.00 92.50 146 PRO A C 1
ATOM 1110 O O . PRO A 1 146 ? 20.014 -7.431 -21.314 1.00 92.50 146 PRO A O 1
ATOM 1113 N N . GLU A 1 147 ? 20.222 -9.435 -20.337 1.00 89.12 147 GLU A N 1
ATOM 1114 C CA . GLU A 1 147 ? 19.524 -9.011 -19.123 1.00 89.12 147 GLU A CA 1
ATOM 1115 C C . GLU A 1 147 ? 20.268 -7.855 -18.443 1.00 89.12 147 GLU A C 1
ATOM 1117 O O . GLU A 1 147 ? 21.500 -7.825 -18.350 1.00 89.12 147 GLU A O 1
ATOM 1122 N N . LYS A 1 148 ? 19.518 -6.858 -17.966 1.00 87.44 148 LYS A N 1
ATOM 1123 C CA . LYS A 1 148 ? 20.123 -5.734 -17.253 1.00 87.44 148 LYS A CA 1
ATOM 1124 C C . LYS A 1 148 ? 20.553 -6.208 -15.868 1.00 87.44 148 LYS A C 1
ATOM 1126 O O . LYS A 1 148 ? 19.709 -6.601 -15.064 1.00 87.44 148 LYS A O 1
ATOM 1131 N N . LYS A 1 149 ? 21.847 -6.089 -15.553 1.00 87.56 149 LYS A N 1
ATOM 1132 C CA . LYS A 1 149 ? 22.353 -6.341 -14.198 1.00 87.56 149 LYS A CA 1
ATOM 1133 C C . LYS A 1 149 ? 21.591 -5.462 -13.202 1.00 87.56 149 LYS A C 1
ATOM 1135 O O . LYS A 1 149 ? 21.634 -4.232 -13.288 1.00 87.56 149 LYS A O 1
ATOM 1140 N N . LYS A 1 150 ? 20.878 -6.096 -12.273 1.00 86.44 150 LYS A N 1
ATOM 1141 C CA . LYS A 1 150 ? 20.142 -5.399 -11.218 1.00 86.44 150 LYS A CA 1
ATOM 1142 C C . LYS A 1 150 ? 21.119 -5.075 -10.084 1.00 86.44 150 LYS A C 1
ATOM 1144 O O . LYS A 1 150 ? 21.812 -5.984 -9.628 1.00 86.44 150 LYS A O 1
ATOM 1149 N N . PRO A 1 151 ? 21.232 -3.802 -9.662 1.00 90.69 151 PRO A N 1
ATOM 1150 C CA . PRO A 1 151 ? 21.959 -3.461 -8.445 1.00 90.69 151 PRO A CA 1
ATOM 1151 C C . PRO A 1 151 ? 21.339 -4.187 -7.255 1.00 90.69 151 PRO A C 1
ATOM 1153 O O . PRO A 1 151 ? 20.138 -4.464 -7.278 1.00 90.69 151 PRO A O 1
ATOM 1156 N N . SER A 1 152 ? 22.136 -4.454 -6.226 1.00 93.56 152 SER A N 1
ATOM 1157 C CA . SER A 1 152 ? 21.621 -5.045 -5.001 1.00 93.56 152 SER A CA 1
ATOM 1158 C C . SER A 1 152 ? 21.023 -3.997 -4.063 1.00 93.56 152 SER A C 1
ATOM 1160 O O . SER A 1 152 ? 21.455 -2.842 -4.053 1.00 93.56 152 SER A O 1
ATOM 1162 N N . PHE A 1 153 ? 20.027 -4.401 -3.279 1.00 95.25 153 PHE A N 1
ATOM 1163 C CA . PHE A 1 153 ? 19.466 -3.624 -2.178 1.00 95.25 153 PHE A CA 1
ATOM 1164 C C . PHE A 1 153 ? 19.884 -4.247 -0.843 1.00 95.25 153 PHE A C 1
ATOM 1166 O O . PHE A 1 153 ? 19.589 -5.408 -0.547 1.00 95.25 153 PHE A O 1
ATOM 1173 N N . THR A 1 154 ? 20.605 -3.474 -0.034 1.00 95.94 154 THR A N 1
ATOM 1174 C CA . THR A 1 154 ? 21.320 -3.968 1.153 1.00 95.94 154 THR A CA 1
ATOM 1175 C C . THR A 1 154 ? 20.795 -3.352 2.451 1.00 95.94 154 THR A C 1
ATOM 1177 O O . THR A 1 154 ? 20.066 -2.361 2.442 1.00 95.94 154 THR A O 1
ATOM 1180 N N . ARG A 1 155 ? 21.214 -3.873 3.614 1.00 96.50 155 ARG A N 1
ATOM 1181 C CA . ARG A 1 155 ? 20.898 -3.243 4.913 1.00 96.50 155 ARG A CA 1
ATOM 1182 C C . ARG A 1 155 ? 21.414 -1.813 5.046 1.00 96.50 155 ARG A C 1
ATOM 1184 O O . ARG A 1 155 ? 20.734 -0.993 5.651 1.00 96.50 155 ARG A O 1
ATOM 1191 N N . ARG A 1 156 ? 22.562 -1.487 4.443 1.00 96.38 156 ARG A N 1
ATOM 1192 C CA . ARG A 1 156 ? 23.080 -0.107 4.437 1.00 96.38 156 ARG A CA 1
ATOM 1193 C C . ARG A 1 156 ? 22.119 0.845 3.727 1.00 96.38 156 ARG A C 1
ATOM 1195 O O . ARG A 1 156 ? 21.980 1.991 4.137 1.00 96.38 156 ARG A O 1
ATOM 1202 N N . ASP A 1 157 ? 21.431 0.366 2.692 1.00 97.69 157 ASP A N 1
ATOM 1203 C CA . ASP A 1 157 ? 20.412 1.148 1.995 1.00 97.69 157 ASP A CA 1
ATOM 1204 C C . ASP A 1 157 ? 19.181 1.378 2.877 1.00 97.69 157 ASP A C 1
ATOM 1206 O O . ASP A 1 157 ? 18.675 2.494 2.953 1.00 97.69 157 ASP A O 1
ATOM 1210 N N . VAL A 1 158 ? 18.750 0.354 3.618 1.00 98.00 158 VAL A N 1
ATOM 1211 C CA . VAL A 1 158 ? 17.674 0.472 4.615 1.00 98.00 158 VAL A CA 1
ATOM 1212 C C . VAL A 1 158 ? 18.027 1.503 5.687 1.00 98.00 158 VAL A C 1
ATOM 1214 O O . VAL A 1 158 ? 17.215 2.374 5.991 1.00 98.00 158 VAL A O 1
ATOM 1217 N N . GLU A 1 159 ? 19.234 1.435 6.250 1.00 97.94 159 GLU A N 1
ATOM 1218 C CA . GLU A 1 159 ? 19.719 2.385 7.258 1.00 97.94 159 GLU A CA 1
ATOM 1219 C C . GLU A 1 159 ? 19.793 3.812 6.708 1.00 97.94 159 GLU A C 1
ATOM 1221 O O . GLU A 1 159 ? 19.372 4.755 7.381 1.00 97.94 159 GLU A O 1
ATOM 1226 N N . ALA A 1 160 ? 20.262 3.976 5.468 1.00 98.06 160 ALA A N 1
ATOM 1227 C CA . ALA A 1 160 ? 20.302 5.270 4.799 1.00 98.06 160 ALA A CA 1
ATOM 1228 C C . ALA A 1 160 ? 18.894 5.848 4.578 1.00 98.06 160 ALA A C 1
ATOM 1230 O O . ALA A 1 160 ? 18.678 7.025 4.856 1.00 98.06 160 ALA A O 1
ATOM 1231 N N . ILE A 1 161 ? 17.924 5.028 4.158 1.00 98.38 161 ILE A N 1
ATOM 1232 C CA . ILE A 1 161 ? 16.515 5.430 4.010 1.00 98.38 161 ILE A CA 1
ATOM 1233 C C . ILE A 1 161 ? 15.904 5.812 5.365 1.00 98.38 161 ILE A C 1
ATOM 1235 O O . ILE A 1 161 ? 15.211 6.825 5.470 1.00 98.38 161 ILE A O 1
ATOM 1239 N N . LEU A 1 162 ? 16.178 5.040 6.421 1.00 98.06 162 LEU A N 1
ATOM 1240 C CA . LEU A 1 162 ? 15.710 5.349 7.775 1.00 98.06 162 LEU A CA 1
ATOM 1241 C C . LEU A 1 162 ? 16.283 6.678 8.275 1.00 98.06 162 LEU A C 1
ATOM 1243 O O . LEU A 1 162 ? 15.541 7.500 8.816 1.00 98.06 162 LEU A O 1
ATOM 1247 N N . LYS A 1 163 ? 17.583 6.906 8.060 1.00 97.62 163 LYS A N 1
ATOM 1248 C CA . LYS A 1 163 ? 18.254 8.162 8.409 1.00 97.62 163 LYS A CA 1
ATOM 1249 C C . LYS A 1 163 ? 17.693 9.335 7.608 1.00 97.62 163 LYS A C 1
ATOM 1251 O O . LYS A 1 163 ? 17.418 10.376 8.197 1.00 97.62 163 LYS A O 1
ATOM 1256 N N . PHE A 1 164 ? 17.481 9.153 6.304 1.00 97.19 164 PHE A N 1
ATOM 1257 C CA . PHE A 1 164 ? 16.867 10.151 5.429 1.00 97.19 164 PHE A CA 1
ATOM 1258 C C . PHE A 1 164 ? 15.488 10.563 5.951 1.00 97.19 164 PHE A C 1
ATOM 1260 O O . PHE A 1 164 ? 15.252 11.742 6.187 1.00 97.19 164 PHE A O 1
ATOM 1267 N N . ALA A 1 165 ? 14.596 9.601 6.208 1.00 96.38 165 ALA A N 1
ATOM 1268 C CA . ALA A 1 165 ? 13.252 9.901 6.693 1.00 96.38 165 ALA A CA 1
ATOM 1269 C C . ALA A 1 165 ? 13.261 10.554 8.084 1.00 96.38 165 ALA A C 1
ATOM 1271 O O . ALA A 1 165 ? 12.439 11.425 8.353 1.00 96.38 165 ALA A O 1
ATOM 1272 N N . ALA A 1 166 ? 14.181 10.161 8.970 1.00 95.25 166 ALA A N 1
ATOM 1273 C CA . ALA A 1 166 ? 14.306 10.759 10.298 1.00 95.25 166 ALA A CA 1
ATOM 1274 C C . ALA A 1 166 ? 14.820 12.209 10.257 1.00 95.25 166 ALA A C 1
ATOM 1276 O O . ALA A 1 166 ? 14.362 13.028 11.050 1.00 95.25 166 ALA A O 1
ATOM 1277 N N . GLY A 1 167 ? 15.751 12.514 9.348 1.00 94.94 167 GLY A N 1
ATOM 1278 C CA . GLY A 1 167 ? 16.341 13.845 9.176 1.00 94.94 167 GLY A CA 1
ATOM 1279 C C . GLY A 1 167 ? 15.574 14.766 8.225 1.00 94.94 167 GLY A C 1
ATOM 1280 O O . GLY A 1 167 ? 16.009 15.887 7.999 1.00 94.94 167 GLY A O 1
ATOM 1281 N N . TRP A 1 168 ? 14.467 14.306 7.640 1.00 94.31 168 TRP A N 1
ATOM 1282 C CA . TRP A 1 168 ? 13.690 15.107 6.703 1.00 94.31 168 TRP A CA 1
ATOM 1283 C C . TRP A 1 168 ? 12.917 16.208 7.436 1.00 94.31 168 TRP A C 1
ATOM 1285 O O . TRP A 1 168 ? 12.042 15.928 8.260 1.00 94.31 168 TRP A O 1
ATOM 1295 N N . GLU A 1 169 ? 13.228 17.460 7.123 1.00 91.50 169 GLU A N 1
ATOM 1296 C CA . GLU A 1 169 ? 12.565 18.631 7.689 1.00 91.50 169 GLU A CA 1
ATOM 1297 C C . GLU A 1 169 ? 11.395 19.049 6.790 1.00 91.50 169 GLU A C 1
ATOM 1299 O O . GLU A 1 169 ? 11.574 19.626 5.722 1.00 91.50 169 GLU A O 1
ATOM 1304 N N . ASP A 1 170 ? 10.170 18.739 7.214 1.00 89.19 170 ASP A N 1
ATOM 1305 C CA . ASP A 1 170 ? 8.950 19.263 6.597 1.00 89.19 170 ASP A CA 1
ATOM 1306 C C . ASP A 1 170 ? 7.915 19.653 7.669 1.00 89.19 170 ASP A C 1
ATOM 1308 O O . ASP A 1 170 ? 8.189 19.663 8.871 1.00 89.19 170 ASP A O 1
ATOM 1312 N N . PHE A 1 171 ? 6.704 19.988 7.225 1.00 90.06 171 PHE A N 1
ATOM 1313 C CA . PHE A 1 171 ? 5.570 20.346 8.073 1.00 90.06 171 PHE A CA 1
ATOM 1314 C C . PHE A 1 171 ? 5.246 19.320 9.187 1.00 90.06 171 PHE A C 1
ATOM 1316 O O . PHE A 1 171 ? 4.795 19.703 10.266 1.00 90.06 171 PHE A O 1
ATOM 1323 N N . MET A 1 172 ? 5.463 18.028 8.962 1.00 94.50 172 MET A N 1
ATOM 1324 C CA . MET A 1 172 ? 5.106 16.917 9.845 1.00 94.50 172 MET A CA 1
ATOM 1325 C C . MET A 1 172 ? 6.114 16.752 10.996 1.00 94.50 172 MET A C 1
ATOM 1327 O O . MET A 1 172 ? 7.328 16.815 10.811 1.00 94.50 172 MET A O 1
ATOM 1331 N N . ASP A 1 173 ? 5.605 16.490 12.202 1.00 92.88 173 ASP A N 1
ATOM 1332 C CA . ASP A 1 173 ? 6.406 16.363 13.431 1.00 92.88 173 ASP A CA 1
ATOM 1333 C C . ASP A 1 173 ? 6.934 14.946 13.660 1.00 92.88 173 ASP A C 1
ATOM 1335 O O . ASP A 1 173 ? 7.907 14.730 14.383 1.00 92.88 173 ASP A O 1
ATOM 1339 N N . PHE A 1 174 ? 6.224 13.958 13.127 1.00 94.56 174 PHE A N 1
ATOM 1340 C CA . PHE A 1 174 ? 6.490 12.556 13.380 1.00 94.56 174 PHE A CA 1
ATOM 1341 C C . PHE A 1 174 ? 6.394 11.760 12.088 1.00 94.56 174 PHE A C 1
ATOM 1343 O O . PHE A 1 174 ? 5.445 11.914 11.319 1.00 94.56 174 PHE A O 1
ATOM 1350 N N . ARG A 1 175 ? 7.384 10.890 11.889 1.00 96.56 175 ARG A N 1
ATOM 1351 C CA . ARG A 1 175 ? 7.527 10.021 10.727 1.00 96.56 175 ARG A CA 1
ATOM 1352 C C . ARG A 1 175 ? 7.798 8.611 11.209 1.00 96.56 175 ARG A C 1
ATOM 1354 O O . ARG A 1 175 ? 8.715 8.387 12.002 1.00 96.56 175 ARG A O 1
ATOM 1361 N N . ARG A 1 176 ? 7.002 7.660 10.738 1.00 97.50 176 ARG A N 1
ATOM 1362 C CA . ARG A 1 176 ? 7.161 6.245 11.061 1.00 97.50 176 ARG A CA 1
ATOM 1363 C C . ARG A 1 176 ? 7.079 5.422 9.800 1.00 97.50 176 ARG A C 1
ATOM 1365 O O . ARG A 1 176 ? 6.030 5.339 9.173 1.00 97.50 176 ARG A O 1
ATOM 1372 N N . ILE A 1 177 ? 8.191 4.795 9.448 1.00 98.38 177 ILE A N 1
ATOM 1373 C CA . ILE A 1 177 ? 8.225 3.881 8.315 1.00 98.38 177 ILE A CA 1
ATOM 1374 C C . ILE A 1 177 ? 7.591 2.554 8.740 1.00 98.38 177 ILE A C 1
ATOM 1376 O O . ILE A 1 177 ? 7.990 1.959 9.742 1.00 98.38 177 ILE A O 1
ATOM 1380 N N . LEU A 1 178 ? 6.597 2.114 7.972 1.00 98.44 178 LEU A N 1
ATOM 1381 C CA . LEU A 1 178 ? 5.911 0.835 8.151 1.00 98.44 178 LEU A CA 1
ATOM 1382 C C . LEU A 1 178 ? 6.548 -0.243 7.269 1.00 98.44 178 LEU A C 1
ATOM 1384 O O . LEU A 1 178 ? 6.823 -1.343 7.741 1.00 98.44 178 LEU A O 1
ATOM 1388 N N . TYR A 1 179 ? 6.836 0.093 6.007 1.00 98.69 179 TYR A N 1
ATOM 1389 C CA . TYR A 1 179 ? 7.464 -0.813 5.045 1.00 98.69 179 TYR A CA 1
ATOM 1390 C C . TYR A 1 179 ? 8.558 -0.126 4.238 1.00 98.69 179 TYR A C 1
ATOM 1392 O O . TYR A 1 179 ? 8.436 1.049 3.892 1.00 98.69 179 TYR A O 1
ATOM 1400 N N . ILE A 1 180 ? 9.573 -0.902 3.865 1.00 98.56 180 ILE A N 1
ATOM 1401 C CA . ILE A 1 180 ? 10.564 -0.564 2.842 1.00 98.56 180 ILE A CA 1
ATOM 1402 C C . ILE A 1 180 ? 10.641 -1.748 1.883 1.00 98.56 180 ILE A C 1
ATOM 1404 O O . ILE A 1 180 ? 10.910 -2.866 2.316 1.00 98.56 180 ILE A O 1
ATOM 1408 N N . ARG A 1 181 ? 10.427 -1.521 0.586 1.00 98.06 181 ARG A N 1
ATOM 1409 C CA . ARG A 1 181 ? 10.648 -2.529 -0.456 1.00 98.06 181 ARG A CA 1
ATOM 1410 C C . ARG A 1 181 ? 11.705 -2.048 -1.438 1.00 98.06 181 ARG A C 1
ATOM 1412 O O . ARG A 1 181 ? 11.491 -1.046 -2.118 1.00 98.06 181 ARG A O 1
ATOM 1419 N N . GLY A 1 182 ? 12.826 -2.758 -1.491 1.00 96.69 182 GLY A N 1
ATOM 1420 C CA . GLY A 1 182 ? 13.955 -2.449 -2.363 1.00 96.69 182 GLY A CA 1
ATOM 1421 C C . GLY A 1 182 ? 13.882 -3.101 -3.742 1.00 96.69 182 GLY A C 1
ATOM 1422 O O . GLY A 1 182 ? 13.330 -4.187 -3.910 1.00 96.69 182 GLY A O 1
ATOM 1423 N N . TYR A 1 183 ? 14.476 -2.421 -4.722 1.00 94.56 183 TYR A N 1
ATOM 1424 C CA . TYR A 1 183 ? 14.621 -2.820 -6.125 1.00 94.56 183 TYR A CA 1
ATOM 1425 C C . TYR A 1 183 ? 16.010 -2.409 -6.647 1.00 94.56 183 TYR A C 1
ATOM 1427 O O . TYR A 1 183 ? 16.139 -1.707 -7.656 1.00 94.56 183 TYR A O 1
ATOM 1435 N N . GLY A 1 184 ? 17.063 -2.772 -5.913 1.00 93.88 184 GLY A N 1
ATOM 1436 C CA . GLY A 1 184 ? 18.423 -2.294 -6.161 1.00 93.88 184 GLY A CA 1
ATOM 1437 C C . GLY A 1 184 ? 18.582 -0.820 -5.802 1.00 93.88 184 GLY A C 1
ATOM 1438 O O . GLY A 1 184 ? 18.415 -0.434 -4.652 1.00 93.88 184 GLY A O 1
ATOM 1439 N N . ASN A 1 185 ? 18.820 0.034 -6.800 1.00 95.50 185 ASN A N 1
ATOM 1440 C CA . ASN A 1 185 ? 18.968 1.489 -6.618 1.00 95.50 185 ASN A CA 1
ATOM 1441 C C . ASN A 1 185 ? 17.627 2.237 -6.500 1.00 95.50 185 ASN A C 1
ATOM 1443 O O . ASN A 1 185 ? 17.569 3.444 -6.723 1.00 95.50 185 ASN A O 1
ATOM 1447 N N . ARG A 1 186 ? 16.532 1.528 -6.235 1.00 96.75 186 ARG A N 1
ATOM 1448 C CA . ARG A 1 186 ? 15.182 2.083 -6.099 1.00 96.75 186 ARG A CA 1
ATOM 1449 C C . ARG A 1 186 ? 14.505 1.465 -4.891 1.00 96.75 186 ARG A C 1
ATOM 1451 O O . ARG A 1 186 ? 14.773 0.310 -4.569 1.00 96.75 186 ARG A O 1
ATOM 1458 N N . ALA A 1 187 ? 13.609 2.203 -4.254 1.00 97.88 187 ALA A N 1
ATOM 1459 C CA . ALA A 1 187 ? 12.822 1.704 -3.139 1.00 97.88 187 ALA A CA 1
ATOM 1460 C C . ALA A 1 187 ? 11.433 2.345 -3.107 1.00 97.88 187 ALA A C 1
ATOM 1462 O O . ALA A 1 187 ? 11.234 3.463 -3.580 1.00 97.88 187 ALA A O 1
ATOM 1463 N N . THR A 1 188 ? 10.477 1.621 -2.536 1.00 98.44 188 THR A N 1
ATOM 1464 C CA . THR A 1 188 ? 9.156 2.145 -2.174 1.00 98.44 188 THR A CA 1
ATOM 1465 C C . THR A 1 188 ? 9.008 2.061 -0.663 1.00 98.44 188 THR A C 1
ATOM 1467 O O . THR A 1 188 ? 9.290 1.018 -0.068 1.00 98.44 188 THR A O 1
ATOM 1470 N N . VAL A 1 189 ? 8.597 3.159 -0.040 1.00 98.62 189 VAL A N 1
ATOM 1471 C CA . VAL A 1 189 ? 8.517 3.308 1.412 1.00 98.62 189 VAL A CA 1
ATOM 1472 C C . VAL A 1 189 ? 7.086 3.657 1.788 1.00 98.62 189 VAL A C 1
ATOM 1474 O O . VAL A 1 189 ? 6.580 4.701 1.384 1.00 98.62 189 VAL A O 1
ATOM 1477 N N . LEU A 1 190 ? 6.437 2.797 2.574 1.00 98.69 190 LEU A N 1
ATOM 1478 C CA . LEU A 1 190 ? 5.161 3.132 3.201 1.00 98.69 190 LEU A CA 1
ATOM 1479 C C . LEU A 1 190 ? 5.451 3.843 4.514 1.00 98.69 190 LEU A C 1
ATOM 1481 O O . LEU A 1 190 ? 6.047 3.255 5.424 1.00 98.69 190 LEU A O 1
ATOM 1485 N N . ILE A 1 191 ? 5.020 5.092 4.611 1.00 98.38 191 ILE A N 1
ATOM 1486 C CA . ILE A 1 191 ? 5.323 5.958 5.738 1.00 98.38 191 ILE A CA 1
ATOM 1487 C C . ILE A 1 191 ? 4.049 6.550 6.319 1.00 98.38 191 ILE A C 1
ATOM 1489 O O . ILE A 1 191 ? 3.135 6.978 5.618 1.00 98.38 191 ILE A O 1
ATOM 1493 N N . GLU A 1 192 ? 4.002 6.565 7.640 1.00 98.06 192 GLU A N 1
ATOM 1494 C CA . GLU A 1 192 ? 3.020 7.308 8.394 1.00 98.06 192 GLU A CA 1
ATOM 1495 C C . GLU A 1 192 ? 3.606 8.639 8.838 1.00 98.06 192 GLU A C 1
ATOM 1497 O O . GLU A 1 192 ? 4.705 8.700 9.397 1.00 98.06 192 GLU A O 1
ATOM 1502 N N . LEU A 1 193 ? 2.831 9.694 8.627 1.00 97.00 193 LEU A N 1
ATOM 1503 C CA . LEU A 1 193 ? 3.199 11.056 8.952 1.00 97.00 193 LEU A CA 1
ATOM 1504 C C . LEU A 1 193 ? 2.163 11.642 9.909 1.00 97.00 193 LEU A C 1
ATOM 1506 O O . LEU A 1 193 ? 0.954 11.504 9.692 1.00 97.00 193 LEU A O 1
ATOM 1510 N N . MET A 1 194 ? 2.625 12.345 10.943 1.00 95.25 194 MET A N 1
ATOM 1511 C CA . MET A 1 194 ? 1.747 13.096 11.841 1.00 95.25 194 MET A CA 1
ATOM 1512 C C . MET A 1 194 ? 2.256 14.503 12.133 1.00 95.25 194 MET A C 1
ATOM 1514 O O . MET A 1 194 ? 3.431 14.695 12.440 1.00 95.25 194 MET A O 1
ATOM 1518 N N . ARG A 1 195 ? 1.339 15.469 12.124 1.00 93.50 195 ARG A N 1
ATOM 1519 C CA . ARG A 1 195 ? 1.495 16.781 12.758 1.00 93.50 195 ARG A CA 1
ATOM 1520 C C . ARG A 1 195 ? 0.717 16.766 14.067 1.00 93.50 195 ARG A C 1
ATOM 1522 O O . ARG A 1 195 ? -0.480 16.486 14.058 1.00 93.50 195 ARG A O 1
ATOM 1529 N N . LEU A 1 196 ? 1.402 17.055 15.166 1.00 88.50 196 LEU A N 1
ATOM 1530 C CA . LEU A 1 196 ? 0.840 17.119 16.516 1.00 88.50 196 LEU A CA 1
ATOM 1531 C C . LEU A 1 196 ? 0.791 18.553 17.052 1.00 88.50 196 LEU A C 1
ATOM 1533 O O . LEU A 1 196 ? 0.019 18.830 17.963 1.00 88.50 196 LEU A O 1
ATOM 1537 N N . ARG A 1 197 ? 1.637 19.446 16.529 1.00 84.62 197 ARG A N 1
ATOM 1538 C CA . ARG A 1 197 ? 1.662 20.863 16.904 1.00 84.62 197 ARG A CA 1
ATOM 1539 C C . ARG A 1 197 ? 0.647 21.664 16.097 1.00 84.62 197 ARG A C 1
ATOM 1541 O O . ARG A 1 197 ? 0.439 21.391 14.913 1.00 84.62 197 ARG A O 1
ATOM 1548 N N . GLU A 1 198 ? 0.128 22.727 16.702 1.00 75.94 198 GLU A N 1
ATOM 1549 C CA . GLU A 1 198 ? -0.688 23.721 16.005 1.00 75.94 198 GLU A CA 1
ATOM 1550 C C . GLU A 1 198 ? 0.048 24.328 14.793 1.00 75.94 198 GLU A C 1
ATOM 1552 O O . GLU A 1 198 ? 1.285 24.308 14.696 1.00 75.94 198 GLU A O 1
ATOM 1557 N N . PHE A 1 199 ? -0.725 24.847 13.838 1.00 73.12 199 PHE A N 1
ATOM 1558 C CA . PHE A 1 199 ? -0.223 25.501 12.630 1.00 73.12 199 PHE A CA 1
ATOM 1559 C C . PHE A 1 199 ? -1.183 26.606 12.168 1.00 73.12 199 PHE A C 1
ATOM 1561 O O . PHE A 1 199 ? -2.382 26.531 12.410 1.00 73.12 199 PHE A O 1
ATOM 1568 N N . HIS A 1 200 ? -0.659 27.643 11.509 1.00 60.00 200 HIS A N 1
ATOM 1569 C CA . HIS A 1 200 ? -1.369 28.910 11.270 1.00 60.00 200 HIS A CA 1
ATOM 1570 C C . HIS A 1 200 ? -2.689 28.789 10.483 1.00 60.00 200 HIS A C 1
ATOM 1572 O O . HIS A 1 200 ? -3.627 29.537 10.759 1.00 60.00 200 HIS A O 1
ATOM 1578 N N . ASP A 1 201 ? -2.795 27.830 9.559 1.00 58.66 201 ASP A N 1
ATOM 1579 C CA . ASP A 1 201 ? -4.015 27.609 8.769 1.00 58.66 201 ASP A CA 1
ATOM 1580 C C . ASP A 1 201 ? -5.142 26.936 9.549 1.00 58.66 201 ASP A C 1
ATOM 1582 O O . ASP A 1 201 ? -6.283 26.925 9.075 1.00 58.66 201 ASP A O 1
ATOM 1586 N N . SER A 1 202 ? -4.872 26.399 10.748 1.00 56.62 202 SER A N 1
ATOM 1587 C CA . SER A 1 202 ? -5.935 25.782 11.529 1.00 56.62 202 SER A CA 1
ATOM 1588 C C . SER A 1 202 ? -7.023 26.797 11.861 1.00 56.62 202 SER A C 1
ATOM 1590 O O . SER A 1 202 ? -8.185 26.519 11.590 1.00 56.62 202 SER A O 1
ATOM 1592 N N . ARG A 1 203 ? -6.623 28.007 12.274 1.00 56.69 203 ARG A N 1
ATOM 1593 C CA . ARG A 1 203 ? -7.516 29.114 12.643 1.00 56.69 203 ARG A CA 1
ATOM 1594 C C . ARG A 1 203 ? -8.217 29.780 11.456 1.00 56.69 203 ARG A C 1
ATOM 1596 O O . ARG A 1 203 ? -9.336 30.250 11.609 1.00 56.69 203 ARG A O 1
ATOM 1603 N N . LYS A 1 204 ? -7.578 29.845 10.280 1.00 57.06 204 LYS A N 1
ATOM 1604 C CA . LYS A 1 204 ? -8.127 30.547 9.099 1.00 57.06 204 LYS A CA 1
ATOM 1605 C C . LYS A 1 204 ? -9.160 29.727 8.323 1.00 57.06 204 LYS A C 1
ATOM 1607 O O . LYS A 1 204 ? -10.044 30.307 7.708 1.00 57.06 204 LYS A O 1
ATOM 1612 N N . GLN A 1 205 ? -9.064 28.397 8.354 1.00 57.16 205 GLN A N 1
ATOM 1613 C CA . GLN A 1 205 ? -9.978 27.492 7.638 1.00 57.16 205 GLN A CA 1
ATOM 1614 C C . GLN A 1 205 ? -11.098 26.933 8.533 1.00 57.16 205 GLN A C 1
ATOM 1616 O O . GLN A 1 205 ? -11.624 25.858 8.257 1.00 57.16 205 GLN A O 1
ATOM 1621 N N . GLY A 1 206 ? -11.432 27.624 9.628 1.00 56.34 206 GLY A N 1
ATOM 1622 C CA . GLY A 1 206 ? -12.483 27.197 10.559 1.00 56.34 206 GLY A CA 1
ATOM 1623 C C . GLY A 1 206 ? -12.160 25.923 11.340 1.00 56.34 206 GLY A C 1
ATOM 1624 O O . GLY A 1 206 ? -13.069 25.278 11.850 1.00 56.34 206 GLY A O 1
ATOM 1625 N N . GLY A 1 207 ? -10.891 25.524 11.416 1.00 57.56 207 GLY A N 1
ATOM 1626 C CA . GLY A 1 207 ? -10.515 24.379 12.225 1.00 57.56 207 GLY A CA 1
ATOM 1627 C C . GLY A 1 207 ? -10.100 24.774 13.637 1.00 57.56 207 GLY A C 1
ATOM 1628 O O . GLY A 1 207 ? -9.624 25.880 13.901 1.00 57.56 207 GLY A O 1
ATOM 1629 N N . GLU A 1 208 ? -10.322 23.856 14.561 1.00 59.53 208 GLU A N 1
ATOM 1630 C CA . GLU A 1 208 ? -10.188 24.129 15.983 1.00 59.53 208 GLU A CA 1
ATOM 1631 C C . GLU A 1 208 ? -8.720 24.031 16.437 1.00 59.53 208 GLU A C 1
ATOM 1633 O O . GLU A 1 208 ? -7.868 23.391 15.806 1.00 59.53 208 GLU A O 1
ATOM 1638 N N . THR A 1 209 ? -8.399 24.703 17.542 1.00 65.06 209 THR A N 1
ATOM 1639 C CA . THR A 1 209 ? -7.125 24.519 18.244 1.00 65.06 209 THR A CA 1
ATOM 1640 C C . THR A 1 209 ? -7.007 23.063 18.716 1.00 65.06 209 THR A C 1
ATOM 1642 O O . THR A 1 209 ? -7.967 22.472 19.205 1.00 65.06 209 THR A O 1
ATOM 1645 N N . GLY A 1 210 ? -5.834 22.447 18.535 1.00 73.19 210 GLY A N 1
ATOM 1646 C CA . GLY A 1 210 ? -5.592 21.046 18.919 1.00 73.19 210 GLY A CA 1
ATOM 1647 C C . GLY A 1 210 ? -5.899 19.964 17.867 1.00 73.19 210 GLY A C 1
ATOM 1648 O O . GLY A 1 210 ? -5.764 18.777 18.179 1.00 73.19 210 GLY A O 1
ATOM 1649 N N . ASP A 1 211 ? -6.256 20.328 16.631 1.00 83.44 211 ASP A N 1
ATOM 1650 C CA . ASP A 1 211 ? -6.344 19.376 15.514 1.00 83.44 211 ASP A CA 1
ATOM 1651 C C . ASP A 1 211 ? -4.987 18.728 15.199 1.00 83.44 211 ASP A C 1
ATOM 1653 O O . ASP A 1 211 ? -3.953 19.399 15.124 1.00 83.44 211 ASP A O 1
ATOM 1657 N N . LEU A 1 212 ? -5.005 17.429 14.893 1.00 90.25 212 LEU A N 1
ATOM 1658 C CA . LEU A 1 212 ? -3.858 16.728 14.312 1.00 90.25 212 LEU A CA 1
ATOM 1659 C C . LEU A 1 212 ? -4.054 16.507 12.812 1.00 90.25 212 LEU A C 1
ATOM 1661 O O . LEU A 1 212 ? -5.171 16.301 12.331 1.00 90.25 212 LEU A O 1
ATOM 1665 N N . VAL A 1 213 ? -2.942 16.477 12.078 1.00 93.44 213 VAL A N 1
ATOM 1666 C CA . VAL A 1 213 ? -2.916 16.020 10.681 1.00 93.44 213 VAL A CA 1
ATOM 1667 C C . VAL A 1 213 ? -2.263 14.651 10.651 1.00 93.44 213 VAL A C 1
ATOM 1669 O O . VAL A 1 213 ? -1.121 14.502 11.079 1.00 93.44 213 VAL A O 1
ATOM 1672 N N . TRP A 1 214 ? -2.971 13.658 10.128 1.00 96.12 214 TRP A N 1
ATOM 1673 C CA . TRP A 1 214 ? -2.483 12.292 9.967 1.00 96.12 214 TRP A CA 1
ATOM 1674 C C . TRP A 1 214 ? -2.514 11.902 8.493 1.00 96.12 214 TRP A C 1
ATOM 1676 O O . TRP A 1 214 ? -3.504 12.152 7.796 1.00 96.12 214 TRP A O 1
ATOM 1686 N N . ARG A 1 215 ? -1.423 11.304 8.011 1.00 97.25 215 ARG A N 1
ATOM 1687 C CA . ARG A 1 215 ? -1.326 10.790 6.646 1.00 97.25 215 ARG A CA 1
ATOM 1688 C C . ARG A 1 215 ? -0.642 9.438 6.607 1.00 97.25 215 ARG A C 1
ATOM 1690 O O . ARG A 1 215 ? 0.256 9.163 7.402 1.00 97.25 215 ARG A O 1
ATOM 1697 N N . ILE A 1 216 ? -1.038 8.647 5.621 1.00 98.00 216 ILE A N 1
ATOM 1698 C CA . ILE A 1 216 ? -0.281 7.487 5.166 1.00 98.00 216 ILE A CA 1
ATOM 1699 C C . ILE A 1 216 ? 0.092 7.746 3.715 1.00 98.00 216 ILE A C 1
ATOM 1701 O O . ILE A 1 216 ? -0.788 8.009 2.891 1.00 98.00 216 ILE A O 1
ATOM 1705 N N . GLU A 1 217 ? 1.382 7.686 3.418 1.00 97.56 217 GLU A N 1
ATOM 1706 C CA . GLU A 1 217 ? 1.929 7.993 2.103 1.00 97.56 217 GLU A CA 1
ATOM 1707 C C . GLU A 1 217 ? 2.841 6.866 1.608 1.00 97.56 217 GLU A C 1
ATOM 1709 O O . GLU A 1 217 ? 3.504 6.184 2.391 1.00 97.56 217 GLU A O 1
ATOM 1714 N N . LEU A 1 218 ? 2.884 6.691 0.289 1.00 97.88 218 LEU A N 1
ATOM 1715 C CA . LEU A 1 218 ? 3.948 5.970 -0.397 1.00 97.88 218 LEU A CA 1
ATOM 1716 C C . LEU A 1 218 ? 4.971 6.974 -0.910 1.00 97.88 218 LEU A C 1
ATOM 1718 O O . LEU A 1 218 ? 4.646 7.837 -1.731 1.00 97.88 218 LEU A O 1
ATOM 1722 N N . TRP A 1 219 ? 6.206 6.830 -0.450 1.00 98.06 219 TRP A N 1
ATOM 1723 C CA . TRP A 1 219 ? 7.357 7.535 -0.992 1.00 98.06 219 TRP A CA 1
ATOM 1724 C C . TRP A 1 219 ? 8.114 6.618 -1.943 1.00 98.06 219 TRP A C 1
ATOM 1726 O O . TRP A 1 219 ? 8.402 5.465 -1.620 1.00 98.06 219 TRP A O 1
ATOM 1736 N N . TYR A 1 220 ? 8.473 7.151 -3.105 1.00 98.12 220 TYR A N 1
ATOM 1737 C CA . TYR A 1 220 ? 9.352 6.481 -4.053 1.00 98.12 220 TYR A CA 1
ATOM 1738 C C . TYR A 1 220 ? 10.733 7.100 -3.935 1.00 98.12 220 TYR A C 1
ATOM 1740 O O . TYR A 1 220 ? 10.872 8.323 -3.924 1.00 98.12 220 TYR A O 1
ATOM 1748 N N . MET A 1 221 ? 11.742 6.251 -3.800 1.00 98.06 221 MET A N 1
ATOM 1749 C CA . MET A 1 221 ? 13.113 6.673 -3.573 1.00 98.06 221 MET A CA 1
ATOM 1750 C C . MET A 1 221 ? 14.046 6.063 -4.602 1.00 98.06 221 MET A C 1
ATOM 1752 O O . MET A 1 221 ? 13.844 4.932 -5.053 1.00 98.06 221 MET A O 1
ATOM 1756 N N . GLU A 1 222 ? 15.101 6.789 -4.929 1.00 97.38 222 GLU A N 1
ATOM 1757 C CA . GLU A 1 222 ? 16.173 6.308 -5.786 1.00 97.38 222 GLU A CA 1
ATOM 1758 C C . GLU A 1 222 ? 17.539 6.654 -5.209 1.00 97.38 222 GLU A C 1
ATOM 1760 O O . GLU A 1 222 ? 17.700 7.606 -4.447 1.00 97.38 222 GLU A O 1
ATOM 1765 N N . LYS A 1 223 ? 18.528 5.835 -5.553 1.00 96.81 223 LYS A N 1
ATOM 1766 C CA . LYS A 1 223 ? 19.910 6.031 -5.147 1.00 96.81 223 LYS A CA 1
ATOM 1767 C C . LYS A 1 223 ? 20.650 6.799 -6.237 1.00 96.81 223 LYS A C 1
ATOM 1769 O O . LYS A 1 223 ? 20.903 6.243 -7.309 1.00 96.81 223 LYS A O 1
ATOM 1774 N N . ARG A 1 224 ? 21.019 8.051 -5.961 1.00 94.31 224 ARG A N 1
ATOM 1775 C CA . ARG A 1 224 ? 21.794 8.925 -6.859 1.00 94.31 224 ARG A CA 1
ATOM 1776 C C . ARG A 1 224 ? 22.939 9.592 -6.112 1.00 94.31 224 ARG A C 1
ATOM 1778 O O . ARG A 1 224 ? 22.831 9.882 -4.928 1.00 94.31 224 ARG A O 1
ATOM 1785 N N . GLY A 1 225 ? 24.070 9.783 -6.794 1.00 89.31 225 GLY A N 1
ATOM 1786 C CA . GLY A 1 225 ? 25.226 10.491 -6.226 1.00 89.31 225 GLY A CA 1
ATOM 1787 C C . GLY A 1 225 ? 25.757 9.913 -4.904 1.00 89.31 225 GLY A C 1
ATOM 1788 O O . GLY A 1 225 ? 26.335 10.643 -4.112 1.00 89.31 225 GLY A O 1
ATOM 1789 N N . GLY A 1 226 ? 25.527 8.622 -4.629 1.00 89.94 226 GLY A N 1
ATOM 1790 C CA . GLY A 1 226 ? 25.916 7.970 -3.371 1.00 89.94 226 GLY A CA 1
ATOM 1791 C C . GLY A 1 226 ? 24.907 8.089 -2.219 1.00 89.94 226 GLY A C 1
ATOM 1792 O O . GLY A 1 226 ? 25.108 7.445 -1.190 1.00 89.94 226 GLY A O 1
ATOM 1793 N N . GLY A 1 227 ? 23.811 8.832 -2.391 1.00 95.81 227 GLY A N 1
ATOM 1794 C CA . GLY A 1 227 ? 22.739 8.991 -1.406 1.00 95.81 227 GLY A CA 1
ATOM 1795 C C . GLY A 1 227 ? 21.394 8.447 -1.885 1.00 95.81 227 GLY A C 1
ATOM 1796 O O . GLY A 1 227 ? 21.212 8.148 -3.063 1.00 95.81 227 GLY A O 1
ATOM 1797 N N . TRP A 1 228 ? 20.453 8.307 -0.954 1.00 98.00 228 TRP A N 1
ATOM 1798 C CA . TRP A 1 228 ? 19.050 8.033 -1.260 1.00 98.00 228 TRP A CA 1
ATOM 1799 C C . TRP A 1 228 ? 18.272 9.345 -1.284 1.00 98.00 228 TRP A C 1
ATOM 1801 O O . TRP A 1 228 ? 18.362 10.128 -0.340 1.00 98.00 228 TRP A O 1
ATOM 1811 N N . GLU A 1 229 ? 17.493 9.557 -2.338 1.00 97.38 229 GLU A N 1
ATOM 1812 C CA . GLU A 1 229 ? 16.628 10.723 -2.504 1.00 97.38 229 GLU A CA 1
ATOM 1813 C C . GLU A 1 229 ? 15.175 10.296 -2.726 1.00 97.38 229 GLU A C 1
ATOM 1815 O O . GLU A 1 229 ? 14.903 9.241 -3.302 1.00 97.38 229 GLU A O 1
ATOM 1820 N N . ARG A 1 230 ? 14.227 11.111 -2.246 1.00 97.00 230 ARG A N 1
ATOM 1821 C CA . ARG A 1 230 ? 12.799 10.966 -2.559 1.00 97.00 230 ARG A CA 1
ATOM 1822 C C . ARG A 1 230 ? 12.536 11.587 -3.928 1.00 97.00 230 ARG A C 1
ATOM 1824 O O . ARG A 1 230 ? 12.903 12.738 -4.147 1.00 97.00 230 ARG A O 1
ATOM 1831 N N . ILE A 1 231 ? 11.849 10.866 -4.808 1.00 96.88 231 ILE A N 1
ATOM 1832 C CA . ILE A 1 231 ? 11.433 11.404 -6.106 1.00 96.88 231 ILE A CA 1
ATOM 1833 C C . ILE A 1 231 ? 10.285 12.398 -5.872 1.00 96.88 231 ILE A C 1
ATOM 1835 O O . ILE A 1 231 ? 9.284 12.024 -5.250 1.00 96.88 231 ILE A O 1
ATOM 1839 N N . PRO A 1 232 ? 10.407 13.656 -6.325 1.00 94.81 232 PRO A N 1
ATOM 1840 C CA . PRO A 1 232 ? 9.376 14.664 -6.111 1.00 94.81 232 PRO A CA 1
ATOM 1841 C C . PRO A 1 232 ? 8.146 14.416 -6.996 1.00 94.81 232 PRO A C 1
ATOM 1843 O O . PRO A 1 232 ? 8.271 13.949 -8.126 1.00 94.81 232 PRO A O 1
ATOM 1846 N N . ASN A 1 233 ? 6.965 14.803 -6.504 1.00 93.69 233 ASN A N 1
ATOM 1847 C CA . ASN A 1 233 ? 5.689 14.847 -7.238 1.00 93.69 233 ASN A CA 1
ATOM 1848 C C . ASN A 1 233 ? 5.170 13.497 -7.762 1.00 93.69 233 ASN A C 1
ATOM 1850 O O . ASN A 1 233 ? 4.318 13.462 -8.650 1.00 93.69 233 ASN A O 1
ATOM 1854 N N . VAL A 1 234 ? 5.667 12.385 -7.226 1.00 94.88 234 VAL A N 1
ATOM 1855 C CA . VAL A 1 234 ? 5.201 11.029 -7.567 1.00 94.88 234 VAL A CA 1
ATOM 1856 C C . VAL A 1 234 ? 4.680 10.271 -6.353 1.00 94.88 234 VAL A C 1
ATOM 1858 O O . VAL A 1 234 ? 4.252 9.124 -6.481 1.00 94.88 234 VAL A O 1
ATOM 1861 N N . GLU A 1 235 ? 4.725 10.879 -5.167 1.00 93.38 235 GLU A N 1
ATOM 1862 C CA . GLU A 1 235 ? 4.178 10.301 -3.949 1.00 93.38 235 GLU A CA 1
ATOM 1863 C C . GLU A 1 235 ? 2.687 9.991 -4.088 1.00 93.38 235 GLU A C 1
ATOM 1865 O O . GLU A 1 235 ? 1.939 10.634 -4.827 1.00 93.38 235 GLU A O 1
ATOM 1870 N N . ARG A 1 236 ? 2.233 8.999 -3.322 1.00 93.75 236 ARG A N 1
ATOM 1871 C CA . ARG A 1 236 ? 0.814 8.653 -3.263 1.00 93.75 236 ARG A CA 1
ATOM 1872 C C . ARG A 1 236 ? 0.302 8.797 -1.847 1.00 93.75 236 ARG A C 1
ATOM 1874 O O . ARG A 1 236 ? 0.738 8.074 -0.957 1.00 93.75 236 ARG A O 1
ATOM 1881 N N . VAL A 1 237 ? -0.662 9.690 -1.656 1.00 95.44 237 VAL A N 1
ATOM 1882 C CA . VAL A 1 237 ? -1.377 9.834 -0.386 1.00 95.44 237 VAL A CA 1
ATOM 1883 C C . VAL A 1 237 ? -2.491 8.790 -0.339 1.00 95.44 237 VAL A C 1
ATOM 1885 O O . VAL A 1 237 ? -3.427 8.846 -1.133 1.00 95.44 237 VAL A O 1
ATOM 1888 N N . LEU A 1 238 ? -2.386 7.822 0.571 1.00 95.25 238 LEU A N 1
ATOM 1889 C CA . LEU A 1 238 ? -3.396 6.772 0.757 1.00 95.25 238 LEU A CA 1
ATOM 1890 C C . LEU A 1 238 ? -4.509 7.237 1.689 1.00 95.25 238 LEU A C 1
ATOM 1892 O O . LEU A 1 238 ? -5.688 7.007 1.437 1.00 95.25 238 LEU A O 1
ATOM 1896 N N . HIS A 1 239 ? -4.113 7.910 2.766 1.00 95.56 239 HIS A N 1
ATOM 1897 C CA . HIS A 1 239 ? -5.022 8.502 3.729 1.00 95.56 239 HIS A CA 1
ATOM 1898 C C . HIS A 1 239 ? -4.550 9.898 4.078 1.00 95.56 239 HIS A C 1
ATOM 1900 O O . HIS A 1 239 ? -3.355 10.138 4.258 1.00 95.56 239 HIS A O 1
ATOM 1906 N N . ARG A 1 240 ? -5.513 10.798 4.235 1.00 95.56 240 ARG A N 1
ATOM 1907 C CA . ARG A 1 240 ? -5.309 12.119 4.806 1.00 95.56 240 ARG A CA 1
ATOM 1908 C C . ARG A 1 240 ? -6.495 12.421 5.697 1.00 95.56 240 ARG A C 1
ATOM 1910 O O . ARG A 1 240 ? -7.628 12.433 5.229 1.00 95.56 240 ARG A O 1
ATOM 1917 N N . LEU A 1 241 ? -6.217 12.665 6.967 1.00 94.19 241 LEU A N 1
ATOM 1918 C CA . LEU A 1 241 ? -7.217 13.069 7.937 1.00 94.19 241 LEU A CA 1
ATOM 1919 C C . LEU A 1 241 ? -6.721 14.296 8.687 1.00 94.19 241 LEU A C 1
ATOM 1921 O O . LEU A 1 241 ? -5.558 14.370 9.089 1.00 94.19 241 LEU A O 1
ATOM 1925 N N . ARG A 1 242 ? -7.636 15.233 8.891 1.00 92.62 242 ARG A N 1
ATOM 1926 C CA . ARG A 1 242 ? -7.524 16.291 9.882 1.00 92.62 242 ARG A CA 1
ATOM 1927 C C . ARG A 1 242 ? -8.655 16.062 10.877 1.00 92.62 242 ARG A C 1
ATOM 1929 O O . ARG A 1 242 ? -9.801 16.014 10.446 1.00 92.62 242 ARG A O 1
ATOM 1936 N N . ALA A 1 243 ? -8.328 15.822 12.140 1.00 90.75 243 ALA A N 1
ATOM 1937 C CA . ALA A 1 243 ? -9.320 15.422 13.134 1.00 90.75 243 ALA A CA 1
ATOM 1938 C C . ALA A 1 243 ? -8.878 15.760 14.559 1.00 90.75 243 ALA A C 1
ATOM 1940 O O . ALA A 1 243 ? -7.691 15.978 14.824 1.00 90.75 243 ALA A O 1
ATOM 1941 N N . LYS A 1 244 ? -9.828 15.707 15.495 1.00 89.69 244 LYS A N 1
ATOM 1942 C CA . LYS A 1 244 ? -9.526 15.790 16.928 1.00 89.69 244 LYS A CA 1
ATOM 1943 C C . LYS A 1 244 ? -8.810 14.514 17.396 1.00 89.69 244 LYS A C 1
ATOM 1945 O O . LYS A 1 244 ? -9.066 13.429 16.862 1.00 89.69 244 LYS A O 1
ATOM 1950 N N . PRO A 1 245 ? -7.979 14.573 18.455 1.00 89.50 245 PRO A N 1
ATOM 1951 C CA . PRO A 1 245 ? -7.310 13.391 19.006 1.00 89.50 245 PRO A CA 1
ATOM 1952 C C . PRO A 1 245 ? -8.245 12.214 19.317 1.00 89.50 245 PRO A C 1
ATOM 1954 O O . PRO A 1 245 ? -7.868 11.064 19.102 1.00 89.50 245 PRO A O 1
ATOM 1957 N N . ALA A 1 246 ? -9.465 12.482 19.794 1.00 91.00 246 ALA A N 1
ATOM 1958 C CA . ALA A 1 246 ? -10.451 11.446 20.103 1.00 91.00 246 ALA A CA 1
ATOM 1959 C C . ALA A 1 246 ? -10.962 10.709 18.853 1.00 91.00 246 ALA A C 1
ATOM 1961 O O . ALA A 1 246 ? -11.144 9.496 18.889 1.00 91.00 246 ALA A O 1
ATOM 1962 N N . GLU A 1 247 ? -11.164 11.419 17.745 1.00 92.75 247 GLU A N 1
ATOM 1963 C CA . GLU A 1 247 ? -11.589 10.831 16.470 1.00 92.75 247 GLU A CA 1
ATOM 1964 C C . GLU A 1 247 ? -10.448 10.062 15.814 1.00 92.75 247 GLU A C 1
ATOM 1966 O O . GLU A 1 247 ? -10.631 8.928 15.379 1.00 92.75 247 GLU A O 1
ATOM 1971 N N . TRP A 1 248 ? -9.243 10.634 15.823 1.00 93.44 248 TRP A N 1
ATOM 1972 C CA . TRP A 1 248 ? -8.050 9.966 15.314 1.00 93.44 248 TRP A CA 1
ATOM 1973 C C . TRP A 1 248 ? -7.757 8.647 16.041 1.00 93.44 248 TRP A C 1
ATOM 1975 O O . TRP A 1 248 ? -7.374 7.669 15.403 1.00 93.44 248 TRP A O 1
ATOM 1985 N N . ARG A 1 249 ? -7.992 8.571 17.360 1.00 94.50 249 ARG A N 1
ATOM 1986 C CA . ARG A 1 249 ? -7.828 7.324 18.132 1.00 94.50 249 ARG A CA 1
ATOM 1987 C C . ARG A 1 249 ? -8.750 6.194 17.668 1.00 94.50 249 ARG A C 1
ATOM 1989 O O . ARG A 1 249 ? -8.437 5.040 17.943 1.00 94.50 249 ARG A O 1
ATOM 1996 N N . LYS A 1 250 ? -9.843 6.496 16.960 1.00 95.25 250 LYS A N 1
ATOM 1997 C CA . LYS A 1 250 ? -10.749 5.488 16.385 1.00 95.25 250 LYS A CA 1
ATOM 1998 C C . LYS A 1 250 ? -10.192 4.855 15.108 1.00 95.25 250 LYS A C 1
ATOM 2000 O O . LYS A 1 250 ? -10.727 3.849 14.656 1.00 95.25 250 LYS A O 1
ATOM 2005 N N . ILE A 1 251 ? -9.145 5.428 14.508 1.00 95.12 251 ILE A N 1
ATOM 2006 C CA . ILE A 1 251 ? -8.536 4.872 13.299 1.00 95.12 251 ILE A CA 1
ATOM 2007 C C . ILE A 1 251 ? -7.919 3.519 13.628 1.00 95.12 251 ILE A C 1
ATOM 2009 O O . ILE A 1 251 ? -7.031 3.415 14.474 1.00 95.12 251 ILE A O 1
ATOM 2013 N N . HIS A 1 252 ? -8.362 2.507 12.890 1.00 97.19 252 HIS A N 1
ATOM 2014 C CA . HIS A 1 252 ? -7.801 1.172 12.924 1.00 97.19 252 HIS A CA 1
ATOM 2015 C C . HIS A 1 252 ? -7.502 0.729 11.494 1.00 97.19 252 HIS A C 1
ATOM 2017 O O . HIS A 1 252 ? -8.405 0.298 10.780 1.00 97.19 252 HIS A O 1
ATOM 2023 N N . VAL A 1 253 ? -6.252 0.877 11.053 1.00 97.88 253 VAL A N 1
ATOM 2024 C CA . VAL A 1 253 ? -5.840 0.480 9.700 1.00 97.88 253 VAL A CA 1
ATOM 2025 C C . VAL A 1 253 ? -4.511 -0.257 9.715 1.00 97.88 253 VAL A C 1
ATOM 2027 O O . VAL A 1 253 ? -3.562 0.192 10.355 1.00 97.88 253 VAL A O 1
ATOM 2030 N N . GLU A 1 254 ? -4.428 -1.359 8.984 1.00 98.19 254 GLU A N 1
ATOM 2031 C CA . GLU A 1 254 ? -3.215 -2.145 8.778 1.00 98.19 254 GLU A CA 1
ATOM 2032 C C . GLU A 1 254 ? -3.014 -2.444 7.300 1.00 98.19 254 GLU A C 1
ATOM 2034 O O . GLU A 1 254 ? -3.979 -2.637 6.562 1.00 98.19 254 GLU A O 1
ATOM 2039 N N . TYR A 1 255 ? -1.754 -2.536 6.883 1.00 98.50 255 TYR A N 1
ATOM 2040 C CA . TYR A 1 255 ? -1.391 -2.795 5.499 1.00 98.50 255 TYR A CA 1
ATOM 2041 C C . TYR A 1 255 ? -0.662 -4.124 5.352 1.00 98.50 255 TYR A C 1
ATOM 2043 O O . TYR A 1 255 ? 0.279 -4.412 6.096 1.00 98.50 255 TYR A O 1
ATOM 2051 N N . TYR A 1 256 ? -1.051 -4.905 4.348 1.00 98.25 256 TYR A N 1
ATOM 2052 C CA . TYR A 1 256 ? -0.468 -6.201 4.020 1.00 98.25 256 TYR A CA 1
ATOM 2053 C C . TYR A 1 256 ? -0.167 -6.272 2.520 1.00 98.25 256 TYR A C 1
ATOM 2055 O O . TYR A 1 256 ? -1.080 -6.487 1.728 1.00 98.25 256 TYR A O 1
ATOM 2063 N N . PRO A 1 257 ? 1.111 -6.190 2.102 1.00 97.94 257 PRO A N 1
ATOM 2064 C CA . PRO A 1 257 ? 1.472 -6.222 0.681 1.00 97.94 257 PRO A CA 1
ATOM 2065 C C . PRO A 1 257 ? 0.973 -7.468 -0.063 1.00 97.94 257 PRO A C 1
ATOM 2067 O O . PRO A 1 257 ? 0.662 -7.409 -1.245 1.00 97.94 257 PRO A O 1
ATOM 2070 N N . ARG A 1 258 ? 0.837 -8.601 0.641 1.00 97.19 258 ARG A N 1
ATOM 2071 C CA . ARG A 1 258 ? 0.298 -9.850 0.076 1.00 97.19 258 ARG A CA 1
ATOM 2072 C C . ARG A 1 258 ? -1.170 -9.764 -0.356 1.00 97.19 258 ARG A C 1
ATOM 2074 O O . ARG A 1 258 ? -1.622 -10.641 -1.072 1.00 97.19 258 ARG A O 1
ATOM 2081 N N . MET A 1 259 ? -1.916 -8.760 0.107 1.00 98.06 259 MET A N 1
ATOM 2082 C CA . MET A 1 259 ? -3.317 -8.530 -0.265 1.00 98.06 259 MET A CA 1
ATOM 2083 C C . MET A 1 259 ? -3.451 -7.636 -1.506 1.00 98.06 259 MET A C 1
ATOM 2085 O O . MET A 1 259 ? -4.561 -7.262 -1.869 1.00 98.06 259 MET A O 1
ATOM 2089 N N . SER A 1 260 ? -2.344 -7.294 -2.167 1.00 97.81 260 SER A N 1
ATOM 2090 C CA . SER A 1 260 ? -2.356 -6.623 -3.465 1.00 97.81 260 SER A CA 1
ATOM 2091 C C . SER A 1 260 ? -2.132 -7.636 -4.572 1.00 97.81 260 SER A C 1
ATOM 2093 O O . SER A 1 260 ? -1.137 -8.360 -4.567 1.00 97.81 260 SER A O 1
ATOM 2095 N N . VAL A 1 261 ? -3.051 -7.684 -5.534 1.00 97.19 261 VAL A N 1
ATOM 2096 C CA . VAL A 1 261 ? -3.029 -8.678 -6.611 1.00 97.19 261 VAL A CA 1
ATOM 2097 C C . VAL A 1 261 ? -2.994 -8.001 -7.967 1.00 97.19 261 VAL A C 1
ATOM 2099 O O . VAL A 1 261 ? -3.696 -7.022 -8.221 1.00 97.19 261 VAL A O 1
ATOM 2102 N N . ARG A 1 262 ? -2.170 -8.547 -8.859 1.00 95.75 262 ARG A N 1
ATOM 2103 C CA . ARG A 1 262 ? -2.097 -8.130 -10.254 1.00 95.75 262 ARG A CA 1
ATOM 2104 C C . ARG A 1 262 ? -3.040 -8.964 -11.112 1.00 95.75 262 ARG A C 1
ATOM 2106 O O . ARG A 1 262 ? -2.994 -10.189 -11.065 1.00 95.75 262 ARG A O 1
ATOM 2113 N N . ILE A 1 263 ? -3.806 -8.282 -11.955 1.00 96.62 263 ILE A N 1
ATOM 2114 C CA . ILE A 1 263 ? -4.450 -8.875 -13.124 1.00 96.62 263 ILE A CA 1
ATOM 2115 C C . ILE A 1 263 ? -3.521 -8.634 -14.315 1.00 96.62 263 ILE A C 1
ATOM 2117 O O . ILE A 1 263 ? -3.194 -7.485 -14.619 1.00 96.62 263 ILE A O 1
ATOM 2121 N N . ASP A 1 264 ? -3.051 -9.693 -14.971 1.00 93.38 264 ASP A N 1
ATOM 2122 C CA . ASP A 1 264 ? -2.185 -9.569 -16.146 1.00 93.38 264 ASP A CA 1
ATOM 2123 C C . ASP A 1 264 ? -2.950 -9.021 -17.371 1.00 93.38 264 ASP A C 1
ATOM 2125 O O . ASP A 1 264 ? -4.172 -8.857 -17.360 1.00 93.38 264 ASP A O 1
ATOM 2129 N N . ALA A 1 265 ? -2.239 -8.719 -18.460 1.00 91.81 265 ALA A N 1
ATOM 2130 C CA . ALA A 1 265 ? -2.861 -8.217 -19.691 1.00 91.81 265 ALA A CA 1
ATOM 2131 C C . ALA A 1 265 ? -3.834 -9.224 -20.344 1.00 91.81 265 ALA A C 1
ATOM 2133 O O . ALA A 1 265 ? -4.660 -8.841 -21.175 1.00 91.81 265 ALA A O 1
ATOM 2134 N N . LYS A 1 266 ? -3.751 -10.508 -19.971 1.00 94.25 266 LYS A N 1
ATOM 2135 C CA . LYS A 1 266 ? -4.635 -11.583 -20.435 1.00 94.25 266 LYS A CA 1
ATOM 2136 C C . LYS A 1 266 ? -5.847 -11.781 -19.513 1.00 94.25 266 LYS A C 1
ATOM 2138 O O . LYS A 1 266 ? -6.658 -12.656 -19.803 1.00 94.25 266 LYS A O 1
ATOM 2143 N N . GLY A 1 267 ? -5.986 -10.989 -18.447 1.00 95.81 267 GLY A N 1
ATOM 2144 C CA . GLY A 1 267 ? -7.089 -11.086 -17.491 1.00 95.81 267 GLY A CA 1
ATOM 2145 C C . GLY A 1 267 ? -6.903 -12.170 -16.420 1.00 95.81 267 GLY A C 1
ATOM 2146 O O . GLY A 1 267 ? -7.879 -12.561 -15.778 1.00 95.81 267 GLY A O 1
ATOM 2147 N N . ARG A 1 268 ? -5.684 -12.686 -16.230 1.00 95.75 268 ARG A N 1
ATOM 2148 C CA . ARG A 1 268 ? -5.386 -13.743 -15.250 1.00 95.75 268 ARG A CA 1
ATOM 2149 C C . ARG A 1 268 ? -4.808 -13.158 -13.967 1.00 95.75 268 ARG A C 1
ATOM 2151 O O . ARG A 1 268 ? -4.075 -12.171 -14.011 1.00 95.75 268 ARG A O 1
ATOM 2158 N N . SER A 1 269 ? -5.084 -13.815 -12.849 1.00 97.19 269 SER A N 1
ATOM 2159 C CA . SER A 1 269 ? -4.466 -13.539 -11.555 1.00 97.19 269 SER A CA 1
ATOM 2160 C C . SER A 1 269 ? -4.182 -14.834 -10.812 1.00 97.19 269 SER A C 1
ATOM 2162 O O . SER A 1 269 ? -4.820 -15.855 -11.075 1.00 97.19 269 SER A O 1
ATOM 2164 N N . ASP A 1 270 ? -3.274 -14.768 -9.845 1.00 96.69 270 ASP A N 1
ATOM 2165 C CA . ASP A 1 270 ? -3.071 -15.860 -8.899 1.00 96.69 270 ASP A CA 1
ATOM 2166 C C . ASP A 1 270 ? -4.261 -15.968 -7.931 1.00 96.69 270 ASP A C 1
ATOM 2168 O O . ASP A 1 270 ? -4.991 -14.994 -7.703 1.00 96.69 270 ASP A O 1
ATOM 2172 N N . PHE A 1 271 ? -4.459 -17.163 -7.368 1.00 97.62 271 PHE A N 1
ATOM 2173 C CA . PHE A 1 271 ? -5.420 -17.372 -6.288 1.00 97.62 271 PHE A CA 1
ATOM 2174 C C . PHE A 1 271 ? -4.920 -16.689 -5.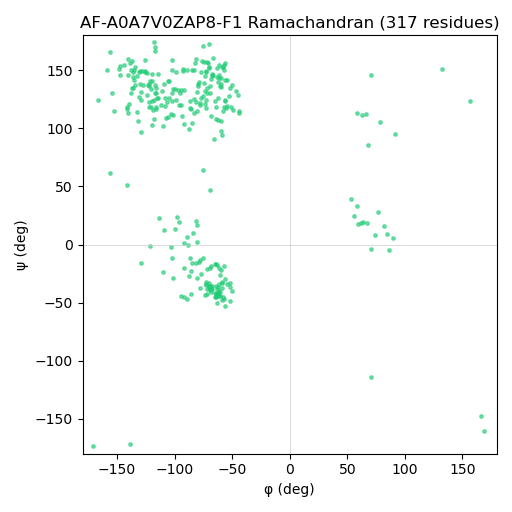014 1.00 97.62 271 PHE A C 1
ATOM 2176 O O . PHE A 1 271 ? -3.773 -16.886 -4.608 1.00 97.62 271 PHE A O 1
ATOM 2183 N N . LEU A 1 272 ? -5.783 -15.904 -4.372 1.00 98.06 272 LEU A N 1
ATOM 2184 C CA . LEU A 1 272 ? -5.416 -15.144 -3.183 1.00 98.06 272 LEU A CA 1
ATOM 2185 C C . LEU A 1 272 ? -5.910 -15.827 -1.901 1.00 98.06 272 LEU A C 1
ATOM 2187 O O . LEU A 1 272 ? -7.104 -15.829 -1.635 1.00 98.06 272 LEU A O 1
ATOM 2191 N N . ASP A 1 273 ? -4.999 -16.343 -1.076 1.00 98.19 273 ASP A N 1
ATOM 2192 C CA . ASP A 1 273 ? -5.327 -16.897 0.248 1.00 98.19 273 ASP A CA 1
ATOM 2193 C C . ASP A 1 273 ? -4.936 -15.902 1.355 1.00 98.19 273 ASP A C 1
ATOM 2195 O O . ASP A 1 273 ? -3.754 -15.597 1.563 1.00 98.19 273 ASP A O 1
ATOM 2199 N N . ILE A 1 274 ? -5.934 -15.344 2.044 1.00 98.06 274 ILE A N 1
ATOM 2200 C CA . ILE A 1 274 ? -5.764 -14.320 3.081 1.00 98.06 274 ILE A CA 1
ATOM 2201 C C . ILE A 1 274 ? -6.044 -14.939 4.443 1.00 98.06 274 ILE A C 1
ATOM 2203 O O . ILE A 1 274 ? -7.131 -15.440 4.698 1.00 98.06 274 ILE A O 1
ATOM 2207 N N . ILE A 1 275 ? -5.081 -14.802 5.353 1.00 97.81 275 ILE A N 1
ATOM 2208 C CA . ILE A 1 275 ? -5.263 -15.125 6.769 1.00 97.81 275 ILE A CA 1
ATOM 2209 C C . ILE A 1 275 ? -5.332 -13.812 7.546 1.00 97.81 275 ILE A C 1
ATOM 2211 O O . ILE A 1 275 ? -4.315 -13.116 7.652 1.00 97.81 275 ILE A O 1
ATOM 2215 N N . LEU A 1 276 ? -6.508 -13.454 8.057 1.00 97.06 276 LEU A N 1
ATOM 2216 C CA . LEU A 1 276 ? -6.682 -12.275 8.897 1.00 97.06 276 LEU A CA 1
ATOM 2217 C C . LEU A 1 276 ? -6.041 -12.534 10.268 1.00 97.06 276 LEU A C 1
ATOM 2219 O O . LEU A 1 276 ? -6.308 -13.567 10.880 1.00 97.06 276 LEU A O 1
ATOM 2223 N N . PRO A 1 277 ? -5.198 -11.619 10.768 1.00 96.38 277 PRO A N 1
ATOM 2224 C CA . PRO A 1 277 ? -4.572 -11.778 12.072 1.00 96.38 277 PRO A CA 1
ATOM 2225 C C . PRO A 1 277 ? -5.613 -11.685 13.194 1.00 96.38 277 PRO A C 1
ATOM 2227 O O . PRO A 1 277 ? -6.549 -10.879 13.137 1.00 96.38 277 PRO A O 1
ATOM 2230 N N . ASP A 1 278 ? -5.422 -12.460 14.258 1.00 95.88 278 ASP A N 1
ATOM 2231 C CA . ASP A 1 278 ? -6.283 -12.391 15.443 1.00 95.88 278 ASP A CA 1
ATOM 2232 C C . ASP A 1 278 ? -6.095 -11.088 16.213 1.00 95.88 278 ASP A C 1
ATOM 2234 O O . ASP A 1 278 ? -7.070 -10.482 16.650 1.00 95.88 278 ASP A O 1
ATOM 2238 N N . THR A 1 279 ? -4.850 -10.628 16.316 1.00 95.81 279 THR A N 1
ATOM 2239 C CA . THR A 1 279 ? -4.472 -9.427 17.059 1.00 95.81 279 THR A CA 1
ATOM 2240 C C . THR A 1 279 ? -3.941 -8.342 16.128 1.00 95.81 279 THR A C 1
ATOM 2242 O O . THR A 1 279 ? -3.251 -8.673 15.160 1.00 95.81 279 THR A O 1
ATOM 2245 N N . PRO A 1 280 ? -4.176 -7.056 16.437 1.00 95.56 280 PRO A N 1
ATOM 2246 C CA . PRO A 1 280 ? -3.604 -5.969 15.659 1.00 95.56 280 PRO A CA 1
ATOM 2247 C C . PRO A 1 280 ? -2.070 -5.948 15.668 1.00 95.56 280 PRO A C 1
ATOM 2249 O O . PRO A 1 280 ? -1.450 -6.179 16.709 1.00 95.56 280 PRO A O 1
ATOM 2252 N N . ASP A 1 281 ? -1.454 -5.587 14.540 1.00 96.25 281 ASP A N 1
ATOM 2253 C CA . ASP A 1 281 ? -0.001 -5.424 14.404 1.00 96.25 281 ASP A CA 1
ATOM 2254 C C . ASP A 1 281 ? 0.373 -3.945 14.227 1.00 96.25 281 ASP A C 1
ATOM 2256 O O . ASP A 1 281 ? 0.313 -3.363 13.139 1.00 96.25 281 ASP A O 1
ATOM 2260 N N . ALA A 1 282 ? 0.846 -3.333 15.316 1.00 96.69 282 ALA A N 1
ATOM 2261 C CA . ALA A 1 282 ? 1.271 -1.938 15.323 1.00 96.69 282 ALA A CA 1
ATOM 2262 C C . ALA A 1 282 ? 2.406 -1.632 14.334 1.00 96.69 282 ALA A C 1
ATOM 2264 O O . ALA A 1 282 ? 2.579 -0.471 13.967 1.00 96.69 282 ALA A O 1
ATOM 2265 N N . SER A 1 283 ? 3.192 -2.620 13.900 1.00 96.94 283 SER A N 1
ATOM 2266 C CA . SER A 1 283 ? 4.264 -2.405 12.918 1.00 96.94 283 SER A CA 1
ATOM 2267 C C . S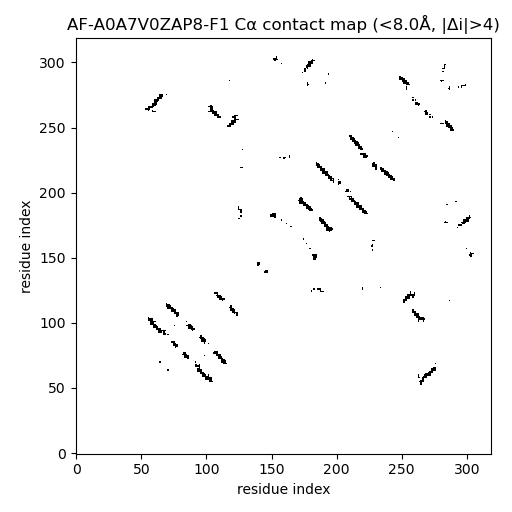ER A 1 283 ? 3.757 -2.307 11.475 1.00 96.94 283 SER A C 1
ATOM 2269 O O . SER A 1 283 ? 4.479 -1.817 10.608 1.00 96.94 283 SER A O 1
ATOM 2271 N N . ARG A 1 284 ? 2.508 -2.713 11.215 1.00 97.50 284 ARG A N 1
ATOM 2272 C CA . ARG A 1 284 ? 1.883 -2.715 9.879 1.00 97.50 284 ARG A CA 1
ATOM 2273 C C . ARG A 1 284 ? 0.905 -1.575 9.653 1.00 97.50 284 ARG A C 1
ATOM 2275 O O . ARG A 1 284 ? 0.353 -1.454 8.565 1.00 97.50 284 ARG A O 1
ATOM 2282 N N . GLY A 1 285 ? 0.683 -0.739 10.656 1.00 96.44 285 GLY A N 1
ATOM 2283 C CA . GLY A 1 285 ? -0.271 0.352 10.575 1.00 96.44 285 GLY A CA 1
ATOM 2284 C C . GLY A 1 285 ? -0.580 0.928 11.943 1.00 96.44 285 GLY A C 1
ATOM 2285 O O . GLY A 1 285 ? 0.285 0.996 12.819 1.00 96.44 285 GLY A O 1
ATOM 2286 N N . ARG A 1 286 ? -1.811 1.389 12.122 1.00 95.88 286 ARG A N 1
ATOM 2287 C CA . ARG A 1 286 ? -2.272 2.079 13.319 1.00 95.88 286 ARG A CA 1
ATOM 2288 C C . ARG A 1 286 ? -3.426 1.298 13.948 1.00 95.88 286 ARG A C 1
ATOM 2290 O O . ARG A 1 286 ? -4.547 1.412 13.461 1.00 95.88 286 ARG A O 1
ATOM 2297 N N . PRO A 1 287 ? -3.171 0.549 15.032 1.00 95.75 287 PRO A N 1
ATOM 2298 C CA . PRO A 1 287 ? -4.235 0.031 15.874 1.00 95.75 287 PRO A CA 1
ATOM 2299 C C . PRO A 1 287 ? -4.955 1.179 16.583 1.00 95.75 287 PRO A C 1
ATOM 2301 O O . PRO A 1 287 ? -4.324 2.177 16.969 1.00 95.75 287 PRO A O 1
ATOM 2304 N N . ALA A 1 288 ? -6.262 1.014 16.782 1.00 95.38 288 ALA A N 1
ATOM 2305 C CA . ALA A 1 288 ? -7.072 1.969 17.528 1.00 95.38 288 ALA A CA 1
ATOM 2306 C C . ALA A 1 288 ? -6.529 2.185 18.951 1.00 95.38 288 ALA A C 1
ATOM 2308 O O . ALA A 1 288 ? -5.873 1.320 19.533 1.00 95.38 288 ALA A O 1
ATOM 2309 N N . ASN A 1 289 ? -6.815 3.356 19.519 1.00 95.06 289 ASN A N 1
ATOM 2310 C CA . ASN A 1 289 ? -6.467 3.748 20.890 1.00 95.06 289 ASN A CA 1
ATOM 2311 C C . ASN A 1 289 ? -4.961 3.740 21.218 1.00 95.06 289 ASN A C 1
ATOM 2313 O O . ASN A 1 289 ? -4.569 3.783 22.384 1.00 95.06 289 ASN A O 1
ATOM 2317 N N . THR A 1 290 ? -4.094 3.738 20.205 1.00 93.00 290 THR A N 1
ATOM 2318 C CA . THR A 1 290 ? -2.645 3.839 20.406 1.00 93.00 290 THR A CA 1
ATOM 2319 C C . THR A 1 290 ? -2.182 5.283 20.617 1.00 93.00 290 THR A C 1
ATOM 2321 O O . THR A 1 290 ? -2.854 6.255 20.265 1.00 93.00 290 THR A O 1
ATOM 2324 N N . ARG A 1 291 ? -0.991 5.449 21.208 1.00 91.38 291 ARG A N 1
ATOM 2325 C CA . ARG A 1 291 ? -0.354 6.769 21.346 1.00 91.38 291 ARG A CA 1
ATOM 2326 C C . ARG A 1 291 ? 0.051 7.306 19.963 1.00 91.38 291 ARG A C 1
ATOM 2328 O O . ARG A 1 291 ? 0.496 6.513 19.137 1.00 91.38 291 ARG A O 1
ATOM 2335 N N . PRO A 1 292 ? 0.009 8.629 19.709 1.00 86.62 292 PRO A N 1
ATOM 2336 C CA . PRO A 1 292 ? 0.433 9.205 18.427 1.00 86.62 292 PRO A CA 1
ATOM 2337 C C . PRO A 1 292 ? 1.833 8.765 17.981 1.00 86.62 292 PRO A C 1
ATOM 2339 O O . PRO A 1 292 ? 2.015 8.269 16.868 1.00 86.62 292 PRO A O 1
ATOM 2342 N N . LYS A 1 293 ? 2.813 8.843 18.887 1.00 90.75 293 LYS A N 1
ATOM 2343 C CA . LYS A 1 293 ? 4.192 8.409 18.640 1.00 90.75 293 LYS A CA 1
ATOM 2344 C C . LYS A 1 293 ? 4.342 6.918 18.961 1.00 90.75 293 LYS A C 1
ATOM 2346 O O . LYS A 1 293 ? 4.507 6.554 20.123 1.00 90.75 293 LYS A O 1
ATOM 2351 N N . LEU A 1 294 ? 4.306 6.069 17.937 1.00 90.94 294 LEU A N 1
ATOM 2352 C CA . LEU A 1 294 ? 4.637 4.644 18.048 1.00 90.94 294 LEU A CA 1
ATOM 2353 C C . LEU A 1 294 ? 6.051 4.397 17.529 1.00 90.94 294 LEU A C 1
ATOM 2355 O O . LEU A 1 294 ? 6.405 4.870 16.460 1.00 90.94 294 LEU A O 1
ATOM 2359 N N . LYS A 1 295 ? 6.868 3.632 18.247 1.00 92.31 295 LYS A N 1
ATOM 2360 C CA . LYS A 1 295 ? 8.180 3.210 17.741 1.00 92.31 295 LYS A CA 1
ATOM 2361 C C . LYS A 1 295 ? 8.096 1.741 17.356 1.00 92.31 295 LYS A C 1
ATOM 2363 O O . LYS A 1 295 ? 7.979 0.886 18.224 1.00 92.31 295 LYS A O 1
ATOM 2368 N N . THR A 1 296 ? 8.134 1.462 16.059 1.00 95.56 296 THR A N 1
ATOM 2369 C CA . THR A 1 296 ? 8.120 0.104 15.503 1.00 95.56 296 THR A CA 1
ATOM 2370 C C . THR A 1 296 ? 9.254 -0.040 14.500 1.00 95.56 296 THR A C 1
ATOM 2372 O O . THR A 1 296 ? 9.644 0.939 13.864 1.00 95.56 296 THR A O 1
ATOM 2375 N N . LYS A 1 297 ? 9.798 -1.252 14.361 1.00 96.62 297 LYS A N 1
ATOM 2376 C CA . LYS A 1 297 ? 10.731 -1.551 13.269 1.00 96.62 297 LYS A CA 1
ATOM 2377 C C . LYS A 1 297 ? 9.937 -1.686 11.964 1.00 96.62 297 LYS A C 1
ATOM 2379 O O . LYS A 1 297 ? 8.860 -2.283 12.006 1.00 96.62 297 LYS A O 1
ATOM 2384 N N . PRO A 1 298 ? 10.433 -1.149 10.839 1.00 97.75 298 PRO A N 1
ATOM 2385 C CA . PRO A 1 298 ? 9.771 -1.322 9.556 1.00 97.75 298 PRO A CA 1
ATOM 2386 C C . PRO A 1 298 ? 9.902 -2.768 9.072 1.00 97.75 298 PRO A C 1
ATOM 2388 O O . PRO A 1 298 ? 10.898 -3.446 9.341 1.00 97.75 298 PRO A O 1
ATOM 2391 N N . HIS A 1 299 ? 8.926 -3.215 8.293 1.00 98.12 299 HIS A N 1
ATOM 2392 C CA . HIS A 1 299 ? 9.029 -4.444 7.514 1.00 98.12 299 HIS A CA 1
ATOM 2393 C C . HIS A 1 299 ? 9.877 -4.180 6.272 1.00 98.12 299 HIS A C 1
ATOM 2395 O O . HIS A 1 299 ? 9.532 -3.334 5.447 1.00 98.12 299 HIS A O 1
ATOM 2401 N N . VAL A 1 300 ? 10.984 -4.903 6.125 1.00 97.50 300 VAL A N 1
ATOM 2402 C CA . VAL A 1 300 ? 11.890 -4.745 4.983 1.00 97.50 300 VAL A CA 1
ATOM 2403 C C . VAL A 1 300 ? 11.711 -5.906 4.013 1.00 97.50 300 VAL A C 1
ATOM 2405 O O . VAL A 1 300 ? 11.813 -7.069 4.396 1.00 97.50 300 VAL A O 1
ATOM 2408 N N . LEU A 1 301 ? 11.461 -5.579 2.750 1.00 95.94 301 LEU A N 1
ATOM 2409 C CA . LEU A 1 301 ? 11.268 -6.511 1.646 1.00 95.94 301 LEU A CA 1
ATOM 2410 C C . LEU A 1 301 ? 12.330 -6.263 0.566 1.00 95.94 301 LEU A C 1
ATOM 2412 O O . LEU A 1 301 ? 12.714 -5.120 0.317 1.00 95.94 301 LEU A O 1
ATOM 2416 N N . GLY A 1 302 ? 12.765 -7.326 -0.113 1.00 92.50 302 GLY A N 1
ATOM 2417 C CA . GLY A 1 302 ? 13.719 -7.220 -1.223 1.00 92.50 302 GLY A CA 1
ATOM 2418 C C . GLY A 1 302 ? 15.172 -6.986 -0.801 1.00 92.50 302 GLY A C 1
ATOM 2419 O O . GLY A 1 302 ? 15.911 -6.364 -1.550 1.00 92.50 302 GLY A O 1
ATOM 2420 N N . LEU A 1 303 ? 15.577 -7.442 0.391 1.00 92.38 303 LEU A N 1
ATOM 2421 C CA . LEU A 1 303 ? 16.996 -7.533 0.751 1.00 92.38 303 LEU A CA 1
ATOM 2422 C C . LEU A 1 303 ? 17.646 -8.705 0.012 1.00 92.38 303 LEU A C 1
ATOM 2424 O O . LEU A 1 303 ? 17.136 -9.822 0.087 1.00 92.38 303 LEU A O 1
ATOM 2428 N N . ASP A 1 304 ? 18.802 -8.470 -0.606 1.00 80.62 304 ASP A N 1
ATOM 2429 C CA . ASP A 1 304 ? 19.589 -9.510 -1.295 1.00 80.62 304 ASP A CA 1
ATOM 2430 C C . ASP A 1 304 ? 20.466 -10.344 -0.347 1.00 80.62 304 ASP A C 1
ATOM 2432 O O . ASP A 1 304 ? 21.453 -10.959 -0.751 1.00 80.62 304 ASP A O 1
ATOM 2436 N N . GLU A 1 305 ? 20.141 -10.361 0.943 1.00 69.94 305 GLU A N 1
ATOM 2437 C CA . GLU A 1 305 ? 20.886 -11.165 1.900 1.00 69.94 305 GLU A CA 1
ATOM 2438 C C . GLU A 1 305 ? 20.430 -12.625 1.831 1.00 69.94 305 GLU A C 1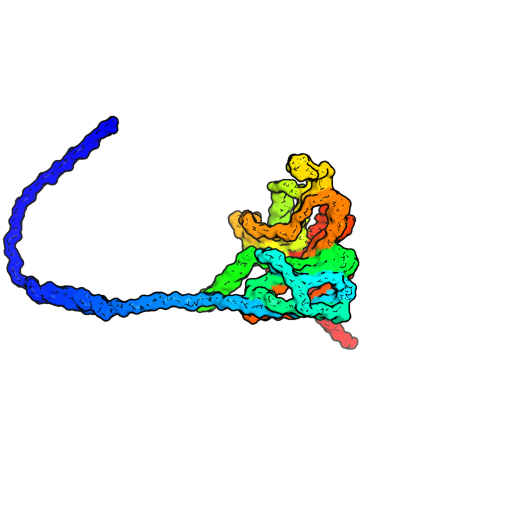
ATOM 2440 O O . GLU A 1 305 ? 19.221 -12.891 1.827 1.00 69.94 305 GLU A O 1
ATOM 2445 N N . PRO A 1 306 ? 21.364 -13.596 1.847 1.00 54.38 306 PRO A N 1
ATOM 2446 C CA . PRO A 1 306 ? 20.992 -14.969 2.122 1.00 54.38 306 PRO A CA 1
ATOM 2447 C C . PRO A 1 306 ? 20.320 -14.957 3.489 1.00 54.38 306 PRO A C 1
ATOM 2449 O O . PRO A 1 306 ? 20.937 -14.596 4.491 1.00 54.38 306 PRO A O 1
ATOM 2452 N N . SER A 1 307 ? 19.029 -15.292 3.518 1.00 46.22 307 SER A N 1
ATOM 2453 C CA . SER A 1 307 ? 18.305 -15.529 4.758 1.00 46.22 307 SER A CA 1
ATOM 2454 C C . SER A 1 307 ? 19.211 -16.382 5.635 1.00 46.22 307 SER A C 1
ATOM 2456 O O . SER A 1 307 ? 19.491 -17.531 5.295 1.00 46.22 307 SER A O 1
ATOM 2458 N N . THR A 1 308 ? 19.670 -15.843 6.764 1.00 41.31 308 THR A N 1
ATOM 2459 C CA . THR A 1 308 ? 20.297 -16.615 7.839 1.00 41.31 308 THR A CA 1
ATOM 2460 C C . THR A 1 308 ? 19.233 -17.485 8.512 1.00 41.31 308 THR A C 1
ATOM 2462 O O . THR A 1 308 ? 19.100 -17.524 9.732 1.00 41.31 308 THR A O 1
ATOM 2465 N N . ARG A 1 309 ? 18.416 -18.177 7.707 1.00 41.03 309 ARG A N 1
ATOM 2466 C CA . ARG A 1 309 ? 17.598 -19.286 8.148 1.00 41.03 309 ARG A CA 1
ATOM 2467 C C . ARG A 1 309 ? 18.593 -20.273 8.746 1.00 41.03 309 ARG A C 1
ATOM 2469 O O . ARG A 1 309 ? 19.477 -20.725 8.013 1.00 41.03 309 ARG A O 1
ATOM 2476 N N . PRO A 1 310 ? 18.499 -20.592 10.046 1.00 44.97 310 PRO A N 1
ATOM 2477 C CA . PRO A 1 310 ? 19.300 -21.669 10.594 1.00 44.97 310 PRO A CA 1
ATOM 2478 C C . PRO A 1 310 ? 19.048 -22.892 9.715 1.00 44.97 310 PRO A C 1
ATOM 2480 O O . PRO A 1 310 ? 17.892 -23.206 9.408 1.00 44.97 310 PRO A O 1
ATOM 2483 N N . ALA A 1 311 ? 20.127 -23.510 9.231 1.00 47.09 311 ALA A N 1
ATOM 2484 C CA . ALA A 1 311 ? 20.052 -24.713 8.419 1.00 47.09 311 ALA A CA 1
ATOM 2485 C C . ALA A 1 311 ? 19.048 -25.670 9.072 1.00 47.09 311 ALA A C 1
ATOM 2487 O O . ALA A 1 311 ? 19.129 -25.901 10.281 1.00 47.09 311 ALA A O 1
ATOM 2488 N N . LYS A 1 312 ? 18.067 -26.169 8.300 1.00 53.19 312 LYS A N 1
ATOM 2489 C CA . LYS A 1 312 ? 17.132 -27.201 8.770 1.00 53.19 312 LYS A CA 1
ATOM 2490 C C . LYS A 1 312 ? 17.963 -28.248 9.512 1.00 53.19 312 LYS A C 1
ATOM 2492 O O . LYS A 1 312 ? 18.797 -28.900 8.883 1.00 53.19 312 LYS A O 1
ATOM 2497 N N . LYS A 1 313 ? 17.775 -28.377 10.833 1.00 50.31 313 LYS A N 1
ATOM 2498 C CA . LYS A 1 313 ? 18.378 -29.469 11.602 1.00 50.31 313 LYS A CA 1
ATOM 2499 C C . LYS A 1 313 ? 18.011 -30.751 10.860 1.00 50.31 313 LYS A C 1
ATOM 2501 O O . LYS A 1 313 ? 16.825 -31.013 10.658 1.00 50.31 313 LYS A O 1
ATOM 2506 N N . LYS A 1 314 ? 19.020 -31.491 10.382 1.00 49.25 314 LYS A N 1
ATOM 2507 C CA . LYS A 1 314 ? 18.804 -32.823 9.811 1.00 49.25 314 LYS A CA 1
ATOM 2508 C C . LYS A 1 314 ? 17.965 -33.618 10.821 1.00 49.25 314 LYS A C 1
ATOM 2510 O O . LYS A 1 314 ? 18.243 -33.502 12.018 1.00 49.25 314 LYS A O 1
ATOM 2515 N N . PRO A 1 315 ? 16.953 -34.381 10.378 1.00 54.47 315 PRO A N 1
ATOM 2516 C CA . PRO A 1 315 ? 16.223 -35.256 11.278 1.00 54.47 315 PRO A CA 1
ATOM 2517 C C . PRO A 1 315 ? 17.242 -36.156 11.979 1.00 54.47 315 PRO A C 1
ATOM 2519 O O . PRO A 1 315 ? 17.991 -36.872 11.313 1.00 54.47 315 PRO A O 1
ATOM 2522 N N . GLN A 1 316 ? 17.318 -36.068 13.308 1.00 58.41 316 GLN A N 1
ATOM 2523 C CA . GLN A 1 316 ? 18.056 -37.041 14.101 1.00 58.41 316 GLN A CA 1
ATOM 2524 C C . GLN A 1 316 ? 17.380 -38.388 13.870 1.00 58.41 316 GLN A C 1
ATOM 2526 O O . GLN A 1 316 ? 16.259 -38.621 14.318 1.00 58.41 316 GLN A O 1
ATOM 2531 N N . THR A 1 317 ? 18.048 -39.252 13.117 1.00 59.28 317 THR A N 1
ATOM 2532 C CA . THR A 1 317 ? 17.695 -40.661 13.012 1.00 59.28 317 THR A CA 1
ATOM 2533 C C . THR A 1 317 ? 17.893 -41.247 14.404 1.00 59.28 317 THR A C 1
ATOM 2535 O O . THR A 1 317 ? 19.022 -41.342 14.883 1.00 59.28 317 THR A O 1
ATOM 2538 N N . ARG A 1 318 ? 16.792 -41.563 15.092 1.00 59.97 318 ARG A N 1
ATOM 2539 C CA . ARG A 1 318 ? 16.844 -42.412 16.283 1.00 59.97 318 ARG A CA 1
ATOM 2540 C C . ARG A 1 318 ? 17.333 -43.787 15.822 1.00 59.97 318 ARG A C 1
ATOM 2542 O O . ARG A 1 318 ? 16.709 -44.375 14.942 1.00 59.97 318 ARG A O 1
ATOM 2549 N N . ARG A 1 319 ? 18.482 -44.213 16.346 1.00 68.56 319 ARG A N 1
ATOM 2550 C CA . ARG A 1 319 ? 18.900 -45.616 16.359 1.00 68.56 319 ARG A CA 1
ATOM 2551 C C . ARG A 1 319 ? 18.325 -46.274 17.600 1.00 68.56 319 ARG A C 1
ATOM 2553 O O . ARG A 1 319 ? 18.222 -45.551 18.618 1.00 68.56 319 ARG A O 1
#

Radius of gyration: 33.21 Å; Cα contacts (8 Å, |Δi|>4): 546; chains: 1; bounding box: 60×102×101 Å

pLDDT: mean 84.6, std 19.15, range [37.03, 98.69]

Nearest PDB structures (foldseek):
  4gb5-assembly1_A  TM=4.408E-01  e=3.273E+00  Kribbella flavida DSM 17836
  1ms5-assembly2_B  TM=1.790E-01  e=2.043E-01  Trypanosoma cruzi
  1s0j-assembly1_A  TM=2.232E-01  e=5.660E-01  Trypanosoma cruzi
  1n1y-assembly1_A  TM=1.362E-01  e=1.455E-01  Trypanosoma rangeli
  1ms5-assembly1_A  TM=2.004E-01  e=8.413E-01  Trypanosoma cruzi

Secondary structure (DSSP, 8-state):
-----------------------SSHHHHHHHHHHHHTS-------PPPPPSSPPPPPEEEEEEEESGGGEEEEEEE-TTT--EE--SEE-TTT-EEEEEEEPSSEEEEEEEEETTS-EEEE---S-TTHHHHHHHHHHHHHTTPPPPPPPP--HHHHHHHHHHHHH--SS-SEEEEEEEEE-SSEEEEEEEEEE-S--THHHHTTPPTT-EEEEEEEEEEEEETTEEEEPTT--EEEEEEEE-HHHHTT--EEEEGGGEEEEPTTS----EEEE--SS--TTSEE-TT--SS---PPEEE---S-------PPP----

Solvent-accessible surface area (backbone atoms only — not comparable to full-atom values): 18865 Å² total; per-residue (Å²): 134,86,78,88,85,87,84,87,82,88,83,84,91,83,87,85,85,87,84,82,87,83,83,71,62,61,62,52,54,53,47,50,53,58,60,55,60,65,74,68,64,68,78,74,74,82,70,79,76,76,72,93,68,74,81,50,33,59,14,47,45,44,35,33,33,38,67,23,82,46,59,65,43,65,36,37,32,28,80,89,76,71,49,74,41,67,54,77,43,70,41,66,82,73,19,38,36,32,36,65,76,41,66,21,64,37,58,30,23,36,36,35,35,30,73,89,62,40,33,43,26,25,36,78,59,69,48,93,57,47,68,58,55,51,53,52,51,55,50,33,56,77,69,70,47,78,83,78,85,73,57,74,19,49,71,68,53,53,53,49,50,53,50,48,59,71,69,57,88,61,93,53,76,42,74,40,55,30,34,38,31,39,65,22,56,30,33,22,32,39,32,37,38,29,26,75,65,80,59,82,62,35,69,75,72,78,40,61,90,74,42,29,41,42,35,33,34,39,44,41,32,37,58,53,98,92,41,76,43,73,55,79,97,69,57,44,76,79,41,78,47,76,40,47,66,76,61,54,30,65,46,28,41,34,51,39,54,87,40,33,46,55,24,37,49,82,13,48,47,71,78,42,81,43,74,65,72,94,64,85,55,64,42,40,40,42,50,51,73,55,68,92,84,67,90,58,72,52,48,77,40,55,62,74,63,80,74,84,63,74,75,79,76,72,80,80,80,83,127

Mean predicted aligned error: 10.9 Å

Sequence (319 aa):
MTGSDNRARRGVISSMRKCLSVSSYAAVLVLVVFLSASAWAEKVALEDDPPLVLKPKPGKLTGRIAPAEKVQTLKAVSRVTGKTYLPRSLDEKTGEFTFTALPGDAVYDICVATADGRRIEGIDLDFVDARMLRLAEVRRKQLGLPEKKKPSFTRRDVEAILKFAAGWEDFMDFRRILYIRGYGNRATVLIELMRLREFHDSRKQGGETGDLVWRIELWYMEKRGGGWERIPNVERVLHRLRAKPAEWRKIHVEYYPRMSVRIDAKGRSDFLDIILPDTPDASRGRPANTRPKLKTKPHVLGLDEPSTRPAKKKPQTRR

Foldseek 3Di:
DDDDDDDDDDDDDDDDDDDDDDPDPVVVVVVVVVVVVVVPPPVPPPDPDDPPADQFDAAKAKAFEPPLQFFPAKWKAFLVVRDIFGWPDADSHGRITMRTRHTAPGKIKIWTQTPVGAIEIADAFDALCNSVVVVVQVVCVVVVHDDDDWAADAVVQVVLVVVCQVPDDDQFDDKDWLEWEDRHQKIKTWMKTKDQADDDVCVVVVHDHRKMKIWIKIWIWGQDPNHIDTDPPSMRTPDIDTDHPVVVLSHHYFYDNLSMWHRHSHRDTDYRYHYDDPDDDVSGDDHHNDDPDDDDDHHYHRHPDDPVPPPPDDPPPDD